Protein AF-A0A7X6V8N0-F1 (afdb_monomer_lite)

Sequence (260 aa):
MSTHDKQLPESENRDTSINKGNKRQNKFFPVRPGVEVRCPYCKETFIWPPNKLRCPQCDKTVRPPYGYSTSDRASSVRKKEKILKEGEKIKRQLGLRYKSKPKMNPALIVLALLVMIILGIALSLSSSDSGERKVVADKRDPYEITTNRMAVYAMALRHFKEDTGRYPEYYGDGGLQALIVNPGIFHWYGPYVSTIKSRDGWKRPFFYETTNGVPRLISAGPDRNFNTEDDIIAPESAYTIDPDFIKRNKARRPTSGQGR

Secondary structure (DSSP, 8-state):
----------------------------B---TTEEEE-TTT--EEEESPGGGB-TTT-PBPPPPTTBPPHHHHHHHHHHHHHHHHHHHHHHHTT----------HHHHHHHHHHHHHHHHHHHHTT-S----------S-HHHHHHHHHHHHHHHHHHHHHHHSS-----THHHHHTTTS--S-TT--S-SSS----B-TTSPBPEEEEETTEEEEEE-TTTT-SSSTT-EE--GGGGSPPTTS----GGG--------

Structure (mmCIF, N/CA/C/O backbone):
data_AF-A0A7X6V8N0-F1
#
_entry.id   AF-A0A7X6V8N0-F1
#
loop_
_atom_site.group_PDB
_atom_site.id
_atom_site.type_symbol
_atom_site.label_atom_id
_atom_site.label_alt_id
_atom_site.label_comp_id
_atom_site.label_asym_id
_atom_site.label_entity_id
_atom_site.label_seq_id
_atom_site.pdbx_PDB_ins_code
_atom_site.Cartn_x
_atom_site.Cartn_y
_atom_site.Cartn_z
_atom_site.occupancy
_atom_site.B_iso_or_equiv
_atom_site.auth_seq_id
_atom_site.auth_comp_id
_atom_site.auth_asym_id
_atom_site.auth_atom_id
_atom_site.pdbx_PDB_model_num
ATOM 1 N N . MET A 1 1 ? -3.074 29.277 99.391 1.00 39.00 1 MET A N 1
ATOM 2 C CA . MET A 1 1 ? -4.380 29.533 100.032 1.00 39.00 1 MET A CA 1
ATOM 3 C C . MET A 1 1 ? -5.143 30.503 99.148 1.00 39.00 1 MET A C 1
ATOM 5 O O . MET A 1 1 ? -4.539 31.483 98.746 1.00 39.00 1 MET A O 1
ATOM 9 N N . SER A 1 2 ? -6.415 30.207 98.868 1.00 40.75 2 SER A N 1
ATOM 10 C CA . SER A 1 2 ? -7.407 31.070 98.201 1.00 40.75 2 SER A CA 1
ATOM 11 C C . SER A 1 2 ? -7.180 31.428 96.726 1.00 40.75 2 SER A C 1
ATOM 13 O O . SER A 1 2 ? -6.251 32.140 96.379 1.00 40.75 2 SER A O 1
ATOM 15 N N . THR A 1 3 ? -7.907 30.790 95.802 1.00 43.28 3 THR A N 1
ATOM 16 C CA . THR A 1 3 ? -9.275 31.126 95.329 1.00 43.28 3 THR A CA 1
ATOM 17 C C . THR A 1 3 ? -9.339 32.432 94.542 1.00 43.28 3 THR A C 1
ATOM 19 O O . THR A 1 3 ? -9.264 33.501 95.136 1.00 43.28 3 THR A O 1
ATOM 22 N N . HIS A 1 4 ? -9.617 32.340 93.239 1.00 42.38 4 HIS A N 1
ATOM 23 C CA . HIS A 1 4 ? -10.821 32.974 92.702 1.00 42.38 4 HIS A CA 1
ATOM 24 C C . HIS A 1 4 ? -11.232 32.370 91.354 1.00 42.38 4 HIS A C 1
ATOM 26 O O . HIS A 1 4 ? -10.581 32.569 90.331 1.00 42.38 4 HIS A O 1
ATOM 32 N N . ASP A 1 5 ? -12.349 31.644 91.408 1.00 46.72 5 ASP A N 1
ATOM 33 C CA . ASP A 1 5 ? -13.280 31.397 90.312 1.00 46.72 5 ASP A CA 1
ATOM 34 C C . ASP A 1 5 ? -13.680 32.690 89.593 1.00 46.72 5 ASP A C 1
ATOM 36 O O . ASP A 1 5 ? -13.938 33.712 90.241 1.00 46.72 5 ASP A O 1
ATOM 40 N N . LYS A 1 6 ? -13.876 32.583 88.272 1.00 48.50 6 LYS A N 1
ATOM 41 C CA . LYS A 1 6 ? -15.007 33.213 87.576 1.00 48.50 6 LYS A CA 1
ATOM 42 C C . LYS A 1 6 ? -15.383 32.448 86.299 1.00 48.50 6 LYS A C 1
ATOM 44 O O . LYS A 1 6 ? -14.557 32.198 85.427 1.00 48.50 6 LYS A O 1
ATOM 49 N N . GLN A 1 7 ? -16.665 32.094 86.264 1.00 41.50 7 GLN A N 1
ATOM 50 C CA . GLN A 1 7 ? -17.452 31.377 85.259 1.00 41.50 7 GLN A CA 1
ATOM 51 C C . GLN A 1 7 ? -17.497 31.992 83.839 1.00 41.50 7 GLN A C 1
ATOM 53 O O . GLN A 1 7 ? -17.599 33.209 83.719 1.00 41.50 7 GLN A O 1
ATOM 58 N N . LEU A 1 8 ? -17.506 31.086 82.832 1.00 42.94 8 LEU A N 1
ATOM 59 C CA . LEU A 1 8 ? -18.446 30.863 81.686 1.00 42.94 8 LEU A CA 1
ATOM 60 C C . LEU A 1 8 ? -18.987 32.077 80.875 1.00 42.94 8 LEU A C 1
ATOM 62 O O . LEU A 1 8 ? -19.282 33.105 81.474 1.00 42.94 8 LEU A O 1
ATOM 66 N N . PRO A 1 9 ? -19.223 31.966 79.536 1.00 45.97 9 PRO A N 1
ATOM 67 C CA . PRO A 1 9 ? -20.079 30.911 78.963 1.00 45.97 9 PRO A CA 1
ATOM 68 C C . PRO A 1 9 ? -19.707 30.322 77.579 1.00 45.97 9 PRO A C 1
ATOM 70 O O . PRO A 1 9 ? -18.999 30.910 76.766 1.00 45.97 9 PRO A O 1
ATOM 73 N N . GLU A 1 10 ? -20.235 29.111 77.362 1.00 48.75 10 GLU A N 1
ATOM 74 C CA . GLU A 1 10 ? -20.807 28.556 76.121 1.00 48.75 10 GLU A CA 1
ATOM 75 C C . GLU A 1 10 ? -20.479 29.265 74.794 1.00 48.75 10 GLU A C 1
ATOM 77 O O . GLU A 1 10 ? -21.046 30.302 74.462 1.00 48.75 10 GLU A O 1
ATOM 82 N N . SER A 1 11 ? -19.663 28.614 73.956 1.00 48.00 11 SER A N 1
ATOM 83 C CA . SER A 1 11 ? -19.646 28.868 72.509 1.00 48.00 11 SER A CA 1
ATOM 84 C C . SER A 1 11 ? -20.163 27.641 71.758 1.00 48.00 11 SER A C 1
ATOM 86 O O . SER A 1 11 ? -19.429 26.767 71.313 1.00 48.00 11 SER A O 1
ATOM 88 N N . GLU A 1 12 ? -21.490 27.571 71.728 1.00 45.81 12 GLU A N 1
ATOM 89 C CA . GLU A 1 12 ? -22.320 27.327 70.548 1.00 45.81 12 GLU A CA 1
ATOM 90 C C . GLU A 1 12 ? -21.706 26.510 69.390 1.00 45.81 12 GLU A C 1
ATOM 92 O O . GLU A 1 12 ? -20.889 26.982 68.590 1.00 45.81 12 GLU A O 1
ATOM 97 N N . ASN A 1 13 ? -22.226 25.285 69.269 1.00 45.09 13 ASN A N 1
ATOM 98 C CA . ASN A 1 13 ? -22.217 24.433 68.084 1.00 45.09 13 ASN A CA 1
ATOM 99 C C . ASN A 1 13 ? -22.414 25.240 66.792 1.00 45.09 13 ASN A C 1
ATOM 101 O O . ASN A 1 13 ? -23.525 25.648 66.456 1.00 45.09 13 ASN A O 1
ATOM 105 N N . ARG A 1 14 ? -21.349 25.382 66.001 1.00 40.81 14 ARG A N 1
ATOM 106 C CA . ARG A 1 14 ? -21.450 25.762 64.588 1.00 40.81 14 ARG A CA 1
ATOM 107 C C . ARG A 1 14 ? -21.433 24.512 63.718 1.00 40.81 14 ARG A C 1
ATOM 109 O O . ARG A 1 14 ? -20.466 24.216 63.017 1.00 40.81 14 ARG A O 1
ATOM 116 N N . ASP A 1 15 ? -22.566 23.815 63.744 1.00 41.16 15 ASP A N 1
ATOM 117 C CA . ASP A 1 15 ? -22.976 22.911 62.677 1.00 41.16 15 ASP A CA 1
ATOM 118 C C . ASP A 1 15 ? -23.117 23.722 61.386 1.00 41.16 15 ASP A C 1
ATOM 120 O O . ASP A 1 15 ? -24.141 24.340 61.087 1.00 41.16 15 ASP A O 1
ATOM 124 N N . THR A 1 16 ? -22.054 23.726 60.588 1.00 42.66 16 THR A N 1
ATOM 125 C CA . THR A 1 16 ? -22.073 24.220 59.212 1.00 42.66 16 THR A CA 1
ATOM 126 C C . THR A 1 16 ? -22.796 23.204 58.333 1.00 42.66 16 THR A C 1
ATOM 128 O O . THR A 1 16 ? -22.221 22.507 57.496 1.00 42.66 16 THR A O 1
ATOM 131 N N . SER A 1 17 ? -24.114 23.129 58.511 1.00 40.69 17 SER A N 1
ATOM 132 C CA . SER A 1 17 ? -25.010 22.533 57.530 1.00 40.69 17 SER A CA 1
ATOM 133 C C . SER A 1 17 ? -25.030 23.439 56.298 1.00 40.69 17 SER A C 1
ATOM 135 O O . SER A 1 17 ? -25.833 24.355 56.140 1.00 40.69 17 SER A O 1
ATOM 137 N N . ILE A 1 18 ? -24.065 23.198 55.408 1.00 42.16 18 ILE A N 1
ATOM 138 C CA . ILE A 1 18 ? -24.040 23.758 54.062 1.00 42.16 18 ILE A CA 1
ATOM 139 C C . ILE A 1 18 ? -25.381 23.420 53.412 1.00 42.16 18 ILE A C 1
ATOM 141 O O . ILE A 1 18 ? -25.684 22.266 53.092 1.00 42.16 18 ILE A O 1
ATOM 145 N N . ASN A 1 19 ? -26.171 24.479 53.275 1.00 39.16 19 ASN A N 1
ATOM 146 C CA . ASN A 1 19 ? -27.482 24.577 52.671 1.00 39.16 19 ASN A CA 1
ATOM 147 C C . ASN A 1 19 ? -27.444 23.920 51.280 1.00 39.16 19 ASN A C 1
ATOM 149 O O . ASN A 1 19 ? -27.052 24.528 50.280 1.00 39.16 19 ASN A O 1
ATOM 153 N N . LYS A 1 20 ? -27.769 22.621 51.225 1.00 37.91 20 LYS A N 1
ATOM 154 C CA . LYS A 1 20 ? -27.901 21.871 49.976 1.00 37.91 20 LYS A CA 1
ATOM 155 C C . LYS A 1 20 ? -29.006 22.543 49.184 1.00 37.91 20 LYS A C 1
ATOM 157 O O . LYS A 1 20 ? -30.165 22.506 49.581 1.00 37.91 20 LYS A O 1
ATOM 162 N N . GLY A 1 21 ? -28.589 23.158 48.080 1.00 33.44 21 GLY A N 1
ATOM 163 C CA . GLY A 1 21 ? -29.397 24.009 47.229 1.00 33.44 21 GLY A CA 1
ATOM 164 C C . GLY A 1 21 ? -30.841 23.546 47.111 1.00 33.44 21 GLY A C 1
ATOM 165 O O . GLY A 1 21 ? -31.117 22.400 46.746 1.00 33.44 21 GLY A O 1
ATOM 166 N N . ASN A 1 22 ? -31.733 24.496 47.382 1.00 39.59 22 ASN A N 1
ATOM 167 C CA . ASN A 1 22 ? -33.132 24.488 47.002 1.00 39.59 22 ASN A CA 1
ATOM 168 C C . ASN A 1 22 ? -33.220 24.177 45.499 1.00 39.59 22 ASN A C 1
ATOM 170 O O . ASN A 1 22 ? -33.242 25.066 44.644 1.00 39.59 22 ASN A O 1
ATOM 174 N N . LYS A 1 23 ? -33.225 22.885 45.154 1.00 44.78 23 LYS A N 1
ATOM 175 C CA . LYS A 1 23 ? -33.624 22.404 43.840 1.00 44.78 23 LYS A CA 1
ATOM 176 C C . LYS A 1 23 ? -35.076 22.812 43.721 1.00 44.78 23 LYS A C 1
ATOM 178 O O . LYS A 1 23 ? -35.949 22.101 44.213 1.00 44.78 23 LYS A O 1
ATOM 183 N N . ARG A 1 24 ? -35.307 23.975 43.103 1.00 42.00 24 ARG A N 1
ATOM 184 C CA . ARG A 1 24 ? -36.599 24.387 42.563 1.00 42.00 24 ARG A CA 1
ATOM 185 C C . ARG A 1 24 ? -37.177 23.150 41.899 1.00 42.00 24 ARG A C 1
ATOM 187 O O . ARG A 1 24 ? -36.693 22.708 40.856 1.00 42.00 24 ARG A O 1
ATOM 194 N N . GLN A 1 25 ? -38.130 22.522 42.575 1.00 48.03 25 GLN A N 1
ATOM 195 C CA . GLN A 1 25 ? -38.886 21.431 42.012 1.00 48.03 25 GLN A CA 1
ATOM 196 C C . GLN A 1 25 ? -39.677 22.087 40.888 1.00 48.03 25 GLN A C 1
ATOM 198 O O . GLN A 1 25 ? -40.742 22.648 41.127 1.00 48.03 25 GLN A O 1
ATOM 203 N N . ASN A 1 26 ? -39.127 22.079 39.671 1.00 45.56 26 ASN A N 1
ATOM 204 C CA . ASN A 1 26 ? -39.899 22.286 38.457 1.00 45.56 26 ASN A CA 1
ATOM 205 C C . ASN A 1 26 ? -40.883 21.117 38.404 1.00 45.56 26 ASN A C 1
ATOM 207 O O . ASN A 1 26 ? -40.624 20.101 37.756 1.00 45.56 26 ASN A O 1
ATOM 211 N N . LYS A 1 27 ? -41.967 21.225 39.180 1.00 53.47 27 LYS A N 1
ATOM 212 C CA . LYS A 1 27 ? -43.108 20.327 39.131 1.00 53.47 27 LYS A CA 1
ATOM 213 C C . LYS A 1 27 ? -43.676 20.514 37.735 1.00 53.47 27 LYS A C 1
ATOM 215 O O . LYS A 1 27 ? -44.359 21.488 37.451 1.00 53.47 27 LYS A O 1
ATOM 220 N N . PHE A 1 28 ? -43.278 19.627 36.834 1.00 53.38 28 PHE A N 1
ATOM 221 C CA . PHE A 1 28 ? -43.942 19.476 35.555 1.00 53.38 28 PHE A CA 1
ATOM 222 C C . PHE A 1 28 ? -45.374 19.062 35.869 1.00 53.38 28 PHE A C 1
ATOM 224 O O . PHE A 1 28 ? -45.600 17.999 36.450 1.00 53.38 28 PHE A O 1
ATOM 231 N N . PHE A 1 29 ? -46.325 19.926 35.541 1.00 54.75 29 PHE A N 1
ATOM 232 C CA . PHE A 1 29 ? -47.731 19.627 35.728 1.00 54.75 29 PHE A CA 1
ATOM 233 C C . PHE A 1 29 ? -48.192 18.726 34.571 1.00 54.75 29 PHE A C 1
ATOM 235 O O . PHE A 1 29 ? -47.760 18.920 33.425 1.00 54.75 29 PHE A O 1
ATOM 242 N N . PRO A 1 30 ? -49.021 17.701 34.845 1.00 59.56 30 PRO A N 1
ATOM 243 C CA . PRO A 1 30 ? -49.652 16.922 33.787 1.00 59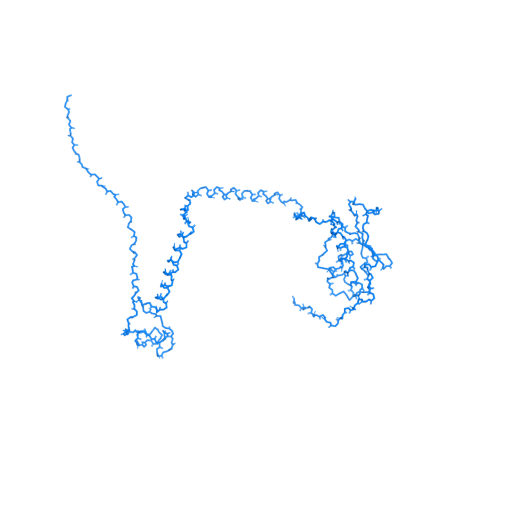.56 30 PRO A CA 1
ATOM 244 C C . PRO A 1 30 ? -50.488 17.844 32.893 1.00 59.56 30 PRO A C 1
ATOM 246 O O . PRO A 1 30 ? -50.921 18.914 33.323 1.00 59.56 30 PRO A O 1
ATOM 249 N N . VAL A 1 31 ? -50.701 17.431 31.642 1.00 59.31 31 VAL A N 1
ATOM 250 C CA . VAL A 1 31 ? -51.509 18.173 30.667 1.00 59.31 31 VAL A CA 1
ATOM 251 C C . VAL A 1 31 ? -52.901 18.409 31.259 1.00 59.31 31 VAL A C 1
ATOM 253 O O . VAL A 1 31 ? -53.689 17.474 31.360 1.00 59.31 31 VAL A O 1
ATOM 256 N N . ARG A 1 32 ? -53.200 19.644 31.676 1.00 59.00 32 ARG A N 1
ATOM 257 C CA . ARG A 1 32 ? -54.570 20.065 31.977 1.00 59.00 32 ARG A CA 1
ATOM 258 C C . ARG A 1 32 ? -55.222 20.461 30.649 1.00 59.00 32 ARG A C 1
ATOM 260 O O . ARG A 1 32 ? -54.736 21.415 30.040 1.00 59.00 32 ARG A O 1
ATOM 267 N N . PRO A 1 33 ? -56.230 19.725 30.154 1.00 66.38 33 PRO A N 1
ATOM 268 C CA . PRO A 1 33 ? -56.971 20.151 28.975 1.00 66.38 33 PRO A CA 1
ATOM 269 C C . PRO A 1 33 ? -57.768 21.418 29.311 1.00 66.38 33 PRO A C 1
ATOM 271 O O . PRO A 1 33 ? -58.280 21.537 30.423 1.00 66.38 33 PRO A O 1
ATOM 274 N N . GLY A 1 34 ? -57.869 22.357 28.368 1.00 72.50 34 GLY A N 1
ATOM 275 C CA . GLY A 1 34 ? -58.789 23.494 28.498 1.00 72.50 34 GLY A CA 1
ATOM 276 C C . GLY A 1 34 ? -58.165 24.834 28.896 1.00 72.50 34 GLY A C 1
ATOM 277 O O . GLY A 1 34 ? -58.898 25.738 29.271 1.00 72.50 34 GLY A O 1
ATOM 278 N N . VAL A 1 35 ? -56.838 24.992 28.842 1.00 81.12 35 VAL A N 1
ATOM 279 C CA . VAL A 1 35 ? -56.196 26.285 29.149 1.00 81.12 35 VAL A CA 1
ATOM 280 C C . VAL A 1 35 ? -56.074 27.123 27.884 1.00 81.12 35 VAL A C 1
ATOM 282 O O . VAL A 1 35 ? -55.479 26.671 26.906 1.00 81.12 35 VAL A O 1
ATOM 285 N N . GLU A 1 36 ? -56.597 28.344 27.911 1.00 86.56 36 GLU A N 1
ATOM 286 C CA . GLU A 1 36 ? -56.442 29.298 26.814 1.00 86.56 36 GLU A CA 1
ATOM 287 C C . GLU A 1 36 ? -55.025 29.870 26.786 1.00 86.56 36 GLU A C 1
ATOM 289 O O . GLU A 1 36 ? -54.495 30.365 27.784 1.00 86.56 36 GLU A O 1
ATOM 294 N N . VAL A 1 37 ? -54.391 29.791 25.620 1.00 86.12 37 VAL A N 1
ATOM 295 C CA . VAL A 1 37 ? -53.047 30.313 25.387 1.00 86.12 37 VAL A CA 1
ATOM 296 C C . VAL A 1 37 ? -53.013 31.150 24.118 1.00 86.12 37 VAL A C 1
ATOM 298 O O . VAL A 1 37 ? -53.676 30.848 23.128 1.00 86.12 37 VAL A O 1
ATOM 301 N N . ARG A 1 38 ? -52.198 32.207 24.131 1.00 90.31 38 ARG A N 1
ATOM 302 C CA . ARG A 1 38 ? -51.978 33.069 22.967 1.00 90.31 38 ARG A CA 1
ATOM 303 C C . ARG A 1 38 ? -50.831 32.533 22.110 1.00 90.31 38 ARG A C 1
ATOM 305 O O . ARG A 1 38 ? -49.729 32.306 22.608 1.00 90.31 38 ARG A O 1
ATOM 312 N N . CYS A 1 39 ? -51.065 32.371 20.810 1.00 90.19 39 CYS A N 1
ATOM 313 C CA . CYS A 1 39 ? -50.036 31.961 19.859 1.00 90.19 39 CYS A CA 1
ATOM 314 C C . CYS A 1 39 ? -48.948 33.046 19.722 1.00 90.19 39 CYS A C 1
ATOM 316 O O . CYS A 1 39 ? -49.278 34.194 19.427 1.00 90.19 39 CYS A O 1
ATOM 318 N N . PRO A 1 40 ? -47.646 32.719 19.840 1.00 88.19 40 PRO A N 1
ATOM 319 C CA . PRO A 1 40 ? -46.572 33.704 19.686 1.00 88.19 40 PRO A CA 1
ATOM 320 C C . PRO A 1 40 ? -46.411 34.216 18.246 1.00 88.19 40 PRO A C 1
ATOM 322 O O . PRO A 1 40 ? -45.789 35.253 18.039 1.00 88.19 40 PRO A O 1
ATOM 325 N N . TYR A 1 41 ? -46.955 33.503 17.253 1.00 90.88 41 TYR A N 1
ATOM 326 C CA . TYR A 1 41 ? -46.812 33.857 15.841 1.00 90.88 41 TYR A CA 1
ATOM 327 C C . TYR A 1 41 ? -47.978 34.698 15.318 1.00 90.88 41 TYR A C 1
ATOM 329 O O . TYR A 1 41 ? -47.753 35.789 14.807 1.00 90.88 41 TYR A O 1
ATOM 337 N N . CYS A 1 42 ? -49.215 34.201 15.431 1.00 91.88 42 CYS A N 1
ATOM 338 C CA . CYS A 1 42 ? -50.405 34.895 14.921 1.00 91.88 42 CYS A CA 1
ATOM 339 C C . CYS A 1 42 ? -51.150 35.713 15.982 1.00 91.88 42 CYS A C 1
ATOM 341 O O . CYS A 1 42 ? -52.094 36.407 15.636 1.00 91.88 42 CYS A O 1
ATOM 343 N N . LYS A 1 43 ? -50.745 35.644 17.260 1.00 91.25 43 LYS A N 1
ATOM 344 C CA . LYS A 1 43 ? -51.387 36.325 18.404 1.00 91.25 43 LYS A CA 1
ATOM 345 C C . LYS A 1 43 ? -52.834 35.903 18.703 1.00 91.25 43 LYS A C 1
ATOM 347 O O . LYS A 1 43 ? -53.411 36.422 19.658 1.00 91.25 43 LYS A O 1
ATOM 352 N N . GLU A 1 44 ? -53.362 34.926 17.970 1.00 91.69 44 GLU A N 1
ATOM 353 C CA . GLU A 1 44 ? -54.676 34.329 18.207 1.00 91.69 44 GLU A CA 1
ATOM 354 C C . GLU A 1 44 ? -54.669 33.441 19.457 1.00 91.69 44 GLU A C 1
ATOM 356 O O . GLU A 1 44 ? -53.661 32.787 19.761 1.00 91.69 44 GLU A O 1
ATOM 361 N N . THR A 1 45 ? -55.783 33.416 20.183 1.00 91.00 45 THR A N 1
ATOM 362 C CA . THR A 1 45 ? -55.967 32.577 21.375 1.00 91.00 45 THR A CA 1
ATOM 363 C C . THR A 1 45 ? -56.567 31.223 21.011 1.00 91.00 45 THR A C 1
ATOM 365 O O . THR A 1 45 ? -57.476 31.139 20.194 1.00 91.00 45 THR A O 1
ATOM 368 N N . PHE A 1 46 ? -56.054 30.143 21.599 1.00 90.56 46 PHE A N 1
ATOM 369 C CA . PHE A 1 46 ? -56.556 28.785 21.374 1.00 90.56 46 PHE A CA 1
ATOM 370 C C . PHE A 1 46 ? -56.416 27.919 22.631 1.00 90.56 46 PHE A C 1
ATOM 372 O O . PHE A 1 46 ? -55.667 28.245 23.553 1.00 90.56 46 PHE A O 1
ATOM 379 N N . ILE A 1 47 ? -57.121 26.788 22.655 1.00 88.25 47 ILE A N 1
ATOM 380 C CA . ILE A 1 47 ? -57.143 25.864 23.793 1.00 88.25 47 ILE A CA 1
ATOM 381 C C . ILE A 1 47 ? -55.952 24.896 23.737 1.00 88.25 47 ILE A C 1
ATOM 383 O O . ILE A 1 47 ? -55.698 24.239 22.725 1.00 88.25 47 ILE A O 1
ATOM 387 N N . TRP A 1 48 ? -55.231 24.773 24.850 1.00 85.00 48 TRP A N 1
ATOM 388 C CA . TRP A 1 48 ? -54.149 23.811 25.039 1.00 85.00 48 TRP A CA 1
ATOM 389 C C . TRP A 1 48 ? -54.665 22.449 25.555 1.00 85.00 48 TRP A C 1
ATOM 391 O O . TRP A 1 48 ? -55.537 22.425 26.430 1.00 85.00 48 TRP A O 1
ATOM 401 N N . PRO A 1 49 ? -54.091 21.305 25.126 1.00 84.81 49 PRO A N 1
ATOM 402 C CA . PRO A 1 49 ? -53.101 21.139 24.060 1.00 84.81 49 PRO A CA 1
ATOM 403 C C . PRO A 1 49 ? -53.764 21.121 22.672 1.00 84.81 49 PRO A C 1
ATOM 405 O O . PRO A 1 49 ? -54.771 20.440 22.485 1.00 84.81 49 PRO A O 1
ATOM 408 N N . PRO A 1 50 ? -53.187 21.788 21.663 1.00 84.31 50 PRO A N 1
ATOM 409 C CA . PRO A 1 50 ? -53.697 21.679 20.309 1.00 84.31 50 PRO A CA 1
ATOM 410 C C . PRO A 1 50 ? -53.212 20.376 19.657 1.00 84.31 50 PRO A C 1
ATOM 412 O O . PRO A 1 50 ? -52.226 19.761 20.088 1.00 84.31 50 PRO A O 1
ATOM 415 N N . ASN A 1 51 ? -53.872 19.965 18.574 1.00 83.50 51 ASN A N 1
ATOM 416 C CA . ASN A 1 51 ? -53.480 18.765 17.842 1.00 83.50 51 ASN A CA 1
ATOM 417 C C . ASN A 1 51 ? -52.038 18.897 17.313 1.00 83.50 51 ASN A C 1
ATOM 419 O O . ASN A 1 51 ? -51.659 19.926 16.753 1.00 83.50 51 ASN A O 1
ATOM 423 N N . LYS A 1 52 ? -51.212 17.865 17.529 1.00 84.06 52 LYS A N 1
ATOM 424 C CA . LYS A 1 52 ? -49.78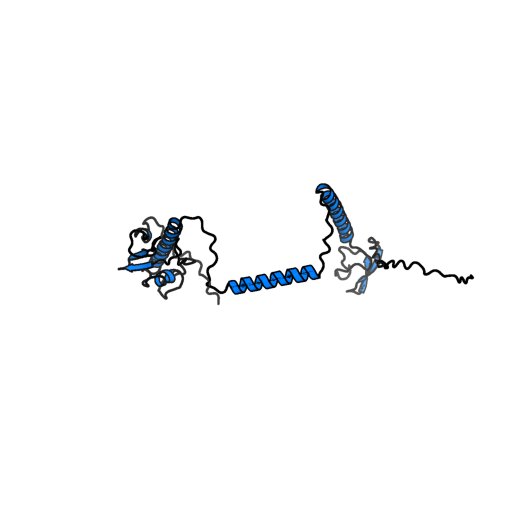8 17.818 17.135 1.00 84.06 52 LYS A CA 1
ATOM 425 C C . LYS A 1 52 ? -48.953 19.047 17.554 1.00 84.06 52 LYS A C 1
ATOM 427 O O . LYS A 1 52 ? -47.942 19.327 16.916 1.00 84.06 52 LYS A O 1
ATOM 432 N N . LEU A 1 53 ? -49.339 19.768 18.616 1.00 86.44 53 LEU A N 1
ATOM 433 C CA . LEU A 1 53 ? -48.668 21.001 19.064 1.00 86.44 53 LEU A CA 1
ATOM 434 C C . LEU A 1 53 ? -48.613 22.099 17.978 1.00 86.44 53 LEU A C 1
ATOM 436 O O . LEU A 1 53 ? -47.653 22.868 17.929 1.00 86.44 53 LEU A O 1
ATOM 440 N N . ARG A 1 54 ? -49.622 22.184 17.101 1.00 89.50 54 ARG A N 1
ATOM 441 C CA . ARG A 1 54 ? -49.724 23.215 16.053 1.00 89.50 54 ARG A CA 1
ATOM 442 C C . ARG A 1 54 ? -50.857 24.188 16.336 1.00 89.50 54 ARG A C 1
ATOM 444 O O . ARG A 1 54 ? -51.917 23.789 16.799 1.00 89.50 54 ARG A O 1
ATOM 451 N N . CYS A 1 55 ? -50.636 25.472 16.074 1.00 90.19 55 CYS A N 1
ATOM 452 C CA . CYS A 1 55 ? -51.686 26.476 16.213 1.00 90.19 55 CYS A CA 1
ATOM 453 C C . CYS A 1 55 ? -52.788 26.242 15.159 1.00 90.19 55 CYS A C 1
ATOM 455 O O . CYS A 1 55 ? -52.450 26.163 13.981 1.00 90.19 55 CYS A O 1
ATOM 457 N N . PRO A 1 56 ? -54.083 26.206 15.527 1.00 89.81 56 PRO A N 1
ATOM 458 C CA . PRO A 1 56 ? -55.164 25.962 14.567 1.00 89.81 56 PRO A CA 1
ATOM 459 C C . PRO A 1 56 ? -55.311 27.071 13.512 1.00 89.81 56 PRO A C 1
ATOM 461 O O . PRO A 1 56 ? -55.788 26.800 12.420 1.00 89.81 56 PRO A O 1
ATOM 464 N N . GLN A 1 57 ? -54.873 28.298 13.817 1.00 91.56 57 GLN A N 1
ATOM 465 C CA . GLN A 1 57 ? -55.055 29.452 12.931 1.00 91.56 57 GLN A CA 1
ATOM 466 C C . GLN A 1 57 ? -53.915 29.648 11.926 1.00 91.56 57 GLN A C 1
ATOM 468 O O . GLN A 1 57 ? -54.133 30.131 10.822 1.00 91.56 57 GLN A O 1
ATOM 473 N N . CYS A 1 58 ? -52.677 29.325 12.308 1.00 92.06 58 CYS A N 1
ATOM 474 C CA . CYS A 1 58 ? -51.501 29.584 11.466 1.00 92.06 58 CYS A CA 1
ATOM 475 C C . CYS A 1 58 ? -50.656 28.343 11.160 1.00 92.06 58 CYS A C 1
ATOM 477 O O . CYS A 1 58 ? -49.596 28.480 10.557 1.00 92.06 58 CYS A O 1
ATOM 479 N N . ASP A 1 59 ? -51.071 27.166 11.638 1.00 90.19 59 ASP A N 1
ATOM 480 C CA . ASP A 1 59 ? -50.405 25.857 11.521 1.00 90.19 59 ASP A CA 1
ATOM 481 C C . ASP A 1 59 ? -48.932 25.795 11.990 1.00 90.19 59 ASP A C 1
ATOM 483 O O . ASP A 1 59 ? -48.243 24.780 11.861 1.00 90.19 59 ASP A O 1
ATOM 487 N N . LYS A 1 60 ? -48.418 26.863 12.609 1.00 89.00 60 LYS A N 1
ATOM 488 C CA . LYS A 1 60 ? -47.058 26.889 13.158 1.00 89.00 60 LYS A CA 1
ATOM 489 C C . LYS A 1 60 ? -46.980 26.065 14.441 1.00 89.00 60 LYS A C 1
ATOM 491 O O . LYS A 1 60 ? -47.860 26.137 15.303 1.00 89.00 60 LYS A O 1
ATOM 496 N N . THR A 1 61 ? -45.888 25.316 14.587 1.00 89.12 61 THR A N 1
ATOM 497 C CA . THR A 1 61 ? -45.583 24.540 15.794 1.00 89.12 61 THR A CA 1
ATOM 498 C C . THR A 1 61 ? -45.386 25.471 16.989 1.00 89.12 61 THR A C 1
ATOM 500 O O . THR A 1 61 ? -44.500 26.325 16.983 1.00 89.12 61 THR A O 1
ATOM 503 N N . VAL A 1 62 ? -46.189 25.296 18.034 1.00 87.12 62 VAL A N 1
ATOM 504 C CA . VAL A 1 62 ? -46.161 26.102 19.259 1.00 87.12 62 VAL A CA 1
ATOM 505 C C . VAL A 1 62 ? -45.463 25.347 20.387 1.00 87.12 62 VAL A C 1
ATOM 507 O O . VAL A 1 62 ? -45.627 24.139 20.560 1.00 87.12 62 VAL A O 1
ATOM 510 N N . ARG A 1 63 ? -44.655 26.061 21.178 1.00 82.00 63 ARG A N 1
ATOM 511 C CA . ARG A 1 63 ? -44.020 25.480 22.368 1.00 82.00 63 ARG A CA 1
ATOM 512 C C . ARG A 1 63 ? -45.025 25.402 23.525 1.00 82.00 63 ARG A C 1
ATOM 514 O O . ARG A 1 63 ? -45.833 26.318 23.664 1.00 82.00 63 ARG A O 1
ATOM 521 N N . PRO A 1 64 ? -44.948 24.363 24.379 1.00 77.19 64 PRO A N 1
ATOM 522 C CA . PRO A 1 64 ? -45.747 24.300 25.593 1.00 77.19 64 PRO A CA 1
ATOM 523 C C . PRO A 1 64 ? -45.529 25.516 26.493 1.00 77.19 64 PRO A C 1
ATOM 525 O O . PRO A 1 64 ? -44.375 25.928 26.664 1.00 77.19 64 PRO A O 1
ATOM 528 N N . PRO A 1 65 ? -46.598 26.074 27.086 1.00 74.56 65 PRO A N 1
ATOM 529 C CA . PRO A 1 65 ? -46.459 27.082 28.127 1.00 74.56 65 PRO A CA 1
ATOM 530 C C . PRO A 1 65 ? -45.621 26.543 29.296 1.00 74.56 65 PRO A C 1
ATOM 532 O O . PRO A 1 65 ? -45.501 25.331 29.512 1.00 74.56 65 PRO A O 1
ATOM 535 N N . TYR A 1 66 ? -44.999 27.455 30.043 1.00 68.75 66 TYR A N 1
ATOM 536 C CA . TYR A 1 66 ? -44.094 27.100 31.135 1.00 68.75 66 TYR A CA 1
ATOM 537 C C . TYR A 1 66 ? -44.791 26.188 32.160 1.00 68.75 66 TYR A C 1
ATOM 539 O O . TYR A 1 66 ? -45.909 26.463 32.586 1.00 68.75 66 TYR A O 1
ATOM 547 N N . GLY A 1 67 ? -44.137 25.085 32.538 1.00 66.62 67 GLY A N 1
ATOM 548 C CA . GLY A 1 67 ? -44.683 24.087 33.470 1.00 66.62 67 GLY A CA 1
ATOM 549 C C . GLY A 1 67 ? -45.422 22.904 32.828 1.00 66.6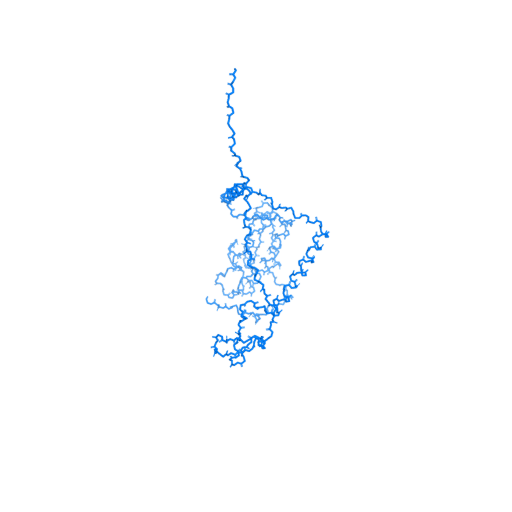2 67 GLY A C 1
ATOM 550 O O . GLY A 1 67 ? -45.682 21.929 33.533 1.00 66.62 67 GLY A O 1
ATOM 551 N N . TYR A 1 68 ? -45.695 22.923 31.517 1.00 65.44 68 TYR A N 1
ATOM 552 C CA . TYR A 1 68 ? -46.396 21.836 30.821 1.00 65.44 68 TYR A CA 1
ATOM 553 C C . TYR A 1 68 ? -45.420 20.850 30.163 1.00 65.44 68 TYR A C 1
ATOM 555 O O . TYR A 1 68 ? -44.516 21.226 29.415 1.00 65.44 68 TYR A O 1
ATOM 563 N N . SER A 1 69 ? -45.606 19.557 30.436 1.00 61.53 69 SER A N 1
ATOM 564 C CA . SER A 1 69 ? -44.874 18.471 29.771 1.00 61.53 69 SER A CA 1
ATOM 565 C C . SER A 1 69 ? -45.604 18.062 28.495 1.00 61.53 69 SER A C 1
ATOM 567 O O . SER A 1 69 ? -46.815 17.866 28.526 1.00 61.53 69 SER A O 1
ATOM 569 N N . THR A 1 70 ? -44.886 17.821 27.395 1.00 64.88 70 THR A N 1
ATOM 570 C CA . THR A 1 70 ? -45.453 17.023 26.296 1.00 64.88 70 THR A CA 1
ATOM 571 C C . THR A 1 70 ? -45.720 15.594 26.796 1.00 64.88 70 THR A C 1
ATOM 573 O O . THR A 1 70 ? -45.013 15.110 27.694 1.00 64.88 70 THR A O 1
ATOM 576 N N . SER A 1 71 ? -46.728 14.908 26.246 1.00 64.50 71 SER A N 1
ATOM 577 C CA . SER A 1 71 ? -47.003 13.483 26.527 1.00 64.50 71 SER A CA 1
ATOM 578 C C . SER A 1 71 ? -45.747 12.616 26.337 1.00 64.50 71 SER A C 1
ATOM 580 O O . SER A 1 71 ? -45.463 11.719 27.138 1.00 64.50 71 SER A O 1
ATOM 582 N N . ASP A 1 72 ? -44.918 12.966 25.353 1.00 64.50 72 ASP A N 1
ATOM 583 C CA . ASP A 1 72 ? -43.656 12.291 25.039 1.00 64.50 72 ASP A CA 1
ATOM 584 C C . ASP A 1 72 ? -42.629 12.367 26.169 1.00 64.50 72 ASP A C 1
ATOM 586 O O . ASP A 1 72 ? -41.901 11.405 26.436 1.00 64.50 72 ASP A O 1
ATOM 590 N N . ARG A 1 73 ? -42.576 13.487 26.894 1.00 62.66 73 ARG A N 1
ATOM 591 C CA . ARG A 1 73 ? -41.610 13.675 27.979 1.00 62.66 73 ARG A CA 1
ATOM 592 C C . ARG A 1 73 ? -42.007 12.879 29.225 1.00 62.66 73 ARG A C 1
ATOM 594 O O . ARG A 1 73 ? -41.125 12.307 29.863 1.00 62.66 73 ARG A O 1
ATOM 601 N N . ALA A 1 74 ? -43.305 12.720 29.500 1.00 66.88 74 ALA A N 1
ATOM 602 C CA . ALA A 1 74 ? -43.789 11.818 30.550 1.00 66.88 74 ALA A CA 1
ATOM 603 C C . ALA A 1 74 ? -43.454 10.344 30.235 1.00 66.88 74 ALA A C 1
ATOM 605 O O . ALA A 1 74 ? -42.977 9.614 31.107 1.00 66.88 74 ALA A O 1
ATOM 606 N N . SER A 1 75 ? -43.614 9.914 28.977 1.00 73.56 75 SER A N 1
ATOM 607 C CA . SER A 1 75 ? -43.225 8.559 28.550 1.00 73.56 75 SER A CA 1
ATOM 608 C C . SER A 1 75 ? -41.705 8.329 28.624 1.00 73.56 75 SER A C 1
ATOM 610 O O . SER A 1 75 ? -41.249 7.262 29.041 1.00 73.56 75 SER A O 1
ATOM 612 N N . SER A 1 76 ? -40.907 9.354 28.313 1.00 73.56 76 SER A N 1
ATOM 613 C CA . SER A 1 76 ? -39.442 9.312 28.384 1.00 73.56 76 SER A CA 1
ATOM 614 C C . SER A 1 76 ? -38.924 9.194 29.818 1.00 73.56 76 SER A C 1
ATOM 616 O O . SER A 1 76 ? -37.946 8.487 30.059 1.00 73.56 76 SER A O 1
ATOM 618 N N . VAL A 1 77 ? -39.586 9.840 30.785 1.00 75.94 77 VAL A N 1
ATOM 619 C CA . VAL A 1 77 ? -39.267 9.680 32.214 1.00 75.94 77 VAL A CA 1
ATOM 620 C C . VAL A 1 77 ? -39.501 8.232 32.650 1.00 75.94 77 VAL A C 1
ATOM 622 O O . VAL A 1 77 ? -38.604 7.631 33.237 1.00 75.94 77 VAL A O 1
ATOM 625 N N . ARG A 1 78 ? -40.636 7.629 32.266 1.00 81.94 78 ARG A N 1
ATOM 626 C CA . ARG A 1 78 ? -40.935 6.215 32.564 1.00 81.94 78 ARG A CA 1
ATOM 627 C C . ARG A 1 78 ? -39.911 5.258 31.941 1.00 81.94 78 ARG A C 1
ATOM 629 O O . ARG A 1 78 ? -39.493 4.306 32.593 1.00 81.94 78 ARG A O 1
ATOM 636 N N . LYS A 1 79 ? -39.475 5.511 30.698 1.00 81.75 79 LYS A N 1
ATOM 637 C CA . LYS A 1 79 ? -38.414 4.723 30.037 1.00 81.75 79 LYS A CA 1
ATOM 638 C C . LYS A 1 79 ? -37.081 4.824 30.783 1.00 81.75 79 LYS A C 1
ATOM 640 O O . LYS A 1 79 ? -36.460 3.800 31.045 1.00 81.75 79 LYS A O 1
ATOM 645 N N . LYS A 1 80 ? -36.664 6.034 31.174 1.00 79.19 80 LYS A N 1
ATOM 646 C CA . LYS A 1 80 ? -35.442 6.239 31.973 1.00 79.19 80 LYS A CA 1
ATOM 647 C C . LYS A 1 80 ? -35.505 5.507 33.310 1.00 79.19 80 LYS A C 1
ATOM 649 O O . LYS A 1 80 ? -34.519 4.902 33.710 1.00 79.19 80 LYS A O 1
ATOM 654 N N . GLU A 1 81 ? -36.657 5.532 33.974 1.00 87.44 81 GLU A N 1
ATOM 655 C CA . GLU A 1 81 ? -36.845 4.841 35.248 1.00 87.44 81 GLU A CA 1
ATOM 656 C C . GLU A 1 81 ? -36.761 3.314 35.095 1.00 87.44 81 GLU A C 1
ATOM 658 O O . GLU A 1 81 ? -36.141 2.651 35.924 1.00 87.44 81 GLU A O 1
ATOM 663 N N . LYS A 1 82 ? -37.308 2.754 34.004 1.00 89.44 82 LYS A N 1
ATOM 664 C CA . LYS A 1 82 ? -37.150 1.327 33.676 1.00 89.44 82 LYS A CA 1
ATOM 665 C C . LYS A 1 82 ? -35.687 0.947 33.451 1.00 89.44 82 LYS A C 1
ATOM 667 O O . LYS A 1 82 ? -35.218 0.014 34.091 1.00 89.44 82 LYS A O 1
ATOM 672 N N . ILE A 1 83 ? -34.960 1.710 32.630 1.00 85.06 83 ILE A N 1
ATOM 673 C CA . ILE A 1 83 ? -33.528 1.479 32.367 1.00 85.06 83 ILE A CA 1
ATOM 674 C C . ILE A 1 83 ? -32.721 1.543 33.667 1.00 85.06 83 ILE A C 1
ATOM 676 O O . ILE A 1 83 ? -31.822 0.736 33.884 1.00 85.06 83 ILE A O 1
ATOM 680 N N . LEU A 1 84 ? -33.044 2.486 34.555 1.00 85.88 84 LEU A N 1
ATOM 681 C CA . LEU A 1 84 ? -32.348 2.628 35.830 1.00 85.88 84 LEU A CA 1
ATOM 682 C C . LEU A 1 84 ? -32.608 1.426 36.752 1.00 85.88 84 LEU A C 1
ATOM 684 O O . LEU A 1 84 ? -31.658 0.876 37.305 1.00 85.88 84 LEU A O 1
ATOM 688 N N . LYS A 1 85 ? -33.861 0.956 36.839 1.00 88.94 85 LYS A N 1
ATOM 689 C CA . LYS A 1 85 ? -34.228 -0.259 37.591 1.00 88.94 85 LYS A CA 1
ATOM 690 C C . LYS A 1 85 ? -33.580 -1.521 37.011 1.00 88.94 85 LYS A C 1
ATOM 692 O O . LYS A 1 85 ? -33.121 -2.372 37.768 1.00 88.94 85 LYS A O 1
ATOM 697 N N . GLU A 1 86 ? -33.520 -1.654 35.689 1.00 88.31 86 GLU A N 1
ATOM 698 C CA . GLU A 1 86 ? -32.834 -2.769 35.018 1.00 88.31 86 GLU A CA 1
ATOM 699 C C . GLU A 1 86 ? -31.321 -2.716 35.246 1.00 88.31 86 GLU A C 1
ATOM 701 O O . GLU A 1 86 ? -30.719 -3.722 35.619 1.00 88.31 86 GLU A O 1
ATOM 706 N N . GLY A 1 87 ? -30.715 -1.532 35.141 1.00 81.69 87 GLY A N 1
ATOM 707 C CA . GLY A 1 87 ? -29.305 -1.317 35.451 1.00 81.69 87 GLY A CA 1
ATOM 708 C C . GLY A 1 87 ? -28.961 -1.645 36.905 1.00 81.69 87 GLY A C 1
ATOM 709 O O . GLY A 1 87 ? -27.901 -2.206 37.171 1.00 81.69 87 GLY A O 1
ATOM 710 N N . GLU A 1 88 ? -29.850 -1.357 37.859 1.00 82.00 88 GLU A N 1
ATOM 711 C CA . GLU A 1 88 ? -29.683 -1.764 39.260 1.00 82.00 88 GLU A CA 1
ATOM 712 C C . GLU A 1 88 ? -29.769 -3.282 39.453 1.00 82.00 88 GLU A C 1
ATOM 714 O O . GLU A 1 88 ? -28.963 -3.840 40.200 1.00 82.00 88 GLU A O 1
ATOM 719 N N . LYS A 1 89 ? -30.690 -3.969 38.762 1.00 86.69 89 LYS A N 1
ATOM 720 C CA . LYS A 1 89 ? -30.773 -5.439 38.789 1.00 86.69 89 LYS A CA 1
ATOM 721 C C . LYS A 1 89 ? -29.505 -6.081 38.228 1.00 86.69 89 LYS A C 1
ATOM 723 O O . LYS A 1 89 ? -28.932 -6.952 38.878 1.00 86.69 89 LYS A O 1
ATOM 728 N N . ILE A 1 90 ? -29.030 -5.600 37.079 1.00 80.12 90 ILE A N 1
ATOM 729 C CA . ILE A 1 90 ? -27.795 -6.079 36.443 1.00 80.12 90 ILE A CA 1
ATOM 730 C C . ILE A 1 90 ? -26.588 -5.827 37.360 1.00 80.12 90 ILE A C 1
ATOM 732 O O . ILE A 1 90 ? -25.754 -6.708 37.542 1.00 80.12 90 ILE A O 1
ATOM 736 N N . LYS A 1 91 ? -26.509 -4.663 38.021 1.00 72.81 91 LYS A N 1
ATOM 737 C CA . LYS A 1 91 ? -25.445 -4.370 38.999 1.00 72.81 91 LYS A CA 1
ATOM 738 C C . LYS A 1 91 ? -25.434 -5.341 40.181 1.00 72.81 91 LYS A C 1
ATOM 740 O O . LYS A 1 91 ? -24.354 -5.724 40.621 1.00 72.81 91 LYS A O 1
ATOM 745 N N . ARG A 1 92 ? -26.609 -5.734 40.692 1.00 76.06 92 ARG A N 1
ATOM 746 C CA . ARG A 1 92 ? -26.718 -6.742 41.762 1.00 76.06 92 ARG A CA 1
ATOM 747 C C . ARG A 1 92 ? -26.250 -8.116 41.286 1.00 76.06 92 ARG A C 1
ATOM 749 O O . ARG A 1 92 ? -25.546 -8.783 42.031 1.00 76.06 92 ARG A O 1
ATOM 756 N N . GLN A 1 93 ? -26.590 -8.500 40.054 1.00 79.94 93 GLN A N 1
ATOM 757 C CA . GLN A 1 93 ? -26.158 -9.771 39.459 1.00 79.94 93 GLN A CA 1
ATOM 758 C C . GLN A 1 93 ? -24.647 -9.825 39.217 1.00 79.94 93 GLN A C 1
ATOM 760 O O . GLN A 1 93 ? -24.020 -10.841 39.485 1.00 79.94 93 GLN A O 1
ATOM 765 N N . LEU A 1 94 ? -24.047 -8.729 38.751 1.00 77.56 94 LEU A N 1
ATOM 766 C CA . LEU A 1 94 ? -22.623 -8.689 38.414 1.00 77.56 94 LEU A CA 1
ATOM 767 C C . LEU A 1 94 ? -21.699 -8.523 39.633 1.00 77.56 94 LEU A C 1
ATOM 769 O O . LEU A 1 94 ? -20.484 -8.508 39.465 1.00 77.56 94 LEU A O 1
ATOM 773 N N . GLY A 1 95 ? -22.231 -8.336 40.849 1.00 72.75 95 GLY A N 1
ATOM 774 C CA . GLY A 1 95 ? -21.414 -8.169 42.061 1.00 72.75 95 GLY A CA 1
ATOM 775 C C . GLY A 1 95 ? -20.456 -6.966 42.024 1.00 72.75 95 GLY A C 1
ATOM 776 O O . GLY A 1 95 ? -19.574 -6.838 42.874 1.00 72.75 95 GLY A O 1
ATOM 777 N N . LEU A 1 96 ? -20.614 -6.064 41.048 1.00 65.62 96 LEU A N 1
ATOM 778 C CA . LEU A 1 96 ? -19.724 -4.933 40.821 1.00 65.62 96 LEU A CA 1
ATOM 779 C C . LEU A 1 96 ? -19.995 -3.861 41.879 1.00 65.62 96 LEU A C 1
ATOM 781 O O . LEU A 1 96 ? -20.767 -2.920 41.674 1.00 65.62 96 LEU A O 1
ATOM 785 N N . ARG A 1 97 ? -19.331 -3.981 43.033 1.00 59.34 97 ARG A N 1
ATOM 786 C CA . ARG A 1 97 ? -19.144 -2.847 43.939 1.00 59.34 97 ARG A CA 1
ATOM 787 C C . ARG A 1 97 ? -18.357 -1.789 43.174 1.00 59.34 97 ARG A C 1
ATOM 789 O O . ARG A 1 97 ? -17.164 -1.950 42.933 1.00 59.34 97 ARG A O 1
ATOM 796 N N . TYR A 1 98 ? -19.033 -0.708 42.794 1.00 54.28 98 TYR A N 1
ATOM 797 C CA . TYR A 1 98 ? -18.390 0.495 42.281 1.00 54.28 98 TYR A CA 1
ATOM 798 C C . TYR A 1 98 ? -17.457 1.020 43.378 1.00 54.28 98 TYR A C 1
ATOM 800 O O . TYR A 1 98 ? -17.897 1.707 44.300 1.00 54.28 98 TYR A O 1
ATOM 808 N N . LYS A 1 99 ? -16.176 0.629 43.325 1.00 56.44 99 LYS A N 1
ATOM 809 C CA . LYS A 1 99 ? -15.137 1.238 44.152 1.00 56.44 99 LYS A CA 1
ATOM 810 C C . LYS A 1 99 ? -15.176 2.725 43.829 1.00 56.44 99 LYS A C 1
ATOM 812 O O . LYS A 1 99 ? -15.094 3.114 42.663 1.00 56.44 99 LYS A O 1
ATOM 817 N N . SER A 1 100 ? -15.400 3.537 44.860 1.00 58.22 100 SER A N 1
ATOM 818 C CA . SER A 1 100 ? -15.322 4.988 44.761 1.00 58.22 100 SER A CA 1
ATOM 819 C C . SER A 1 100 ? -14.055 5.351 43.994 1.00 58.22 100 SER A C 1
ATOM 821 O O . SER A 1 100 ? -13.005 4.739 44.205 1.00 58.22 100 SER A O 1
ATOM 823 N N . LYS A 1 101 ? -14.168 6.307 43.061 1.00 62.41 101 LYS A N 1
ATOM 824 C CA . LYS A 1 101 ? -13.003 6.806 42.328 1.00 62.41 101 LYS A CA 1
ATOM 825 C C . LYS A 1 101 ? -11.923 7.124 43.367 1.00 62.41 101 LYS A C 1
ATOM 827 O O . LYS A 1 101 ? -12.232 7.892 44.286 1.00 62.41 101 LYS A O 1
ATOM 832 N N . PRO A 1 102 ? -10.725 6.520 43.286 1.00 63.16 102 PRO A N 1
ATOM 833 C CA . PRO A 1 102 ? -9.673 6.838 44.233 1.00 63.16 102 PRO A CA 1
ATOM 834 C C . PRO A 1 102 ? -9.459 8.349 44.180 1.00 63.16 102 PRO A C 1
ATOM 836 O O . PRO A 1 102 ? -9.370 8.931 43.095 1.00 63.16 102 PRO A O 1
ATOM 839 N N . LYS A 1 103 ? -9.455 9.000 45.347 1.00 68.06 103 LYS A N 1
ATOM 840 C CA . LYS A 1 103 ? -9.079 10.409 45.453 1.00 68.06 103 LYS A CA 1
ATOM 841 C C . LYS A 1 103 ? -7.581 10.486 45.166 1.00 68.06 103 LYS A C 1
ATOM 843 O O . LYS A 1 103 ? -6.765 10.378 46.069 1.00 68.06 103 LYS A O 1
ATOM 848 N N . MET A 1 104 ? -7.229 10.573 43.889 1.00 68.44 104 MET A N 1
ATOM 849 C CA . MET A 1 104 ? -5.860 10.810 43.451 1.00 68.44 104 MET A CA 1
ATOM 850 C C . MET A 1 104 ? -5.541 12.275 43.747 1.00 68.44 104 MET A C 1
ATOM 852 O O . MET A 1 104 ? -6.281 13.165 43.323 1.00 68.44 104 MET A O 1
ATOM 856 N N . ASN A 1 105 ? -4.467 12.528 44.492 1.00 83.62 105 ASN A N 1
ATOM 857 C CA . ASN A 1 105 ? -4.012 13.890 44.753 1.00 83.62 105 ASN A CA 1
ATOM 858 C C . ASN A 1 105 ? -3.703 14.573 43.408 1.00 83.62 105 ASN A C 1
ATOM 860 O O . ASN A 1 105 ? -2.996 13.977 42.592 1.00 83.62 105 ASN A O 1
ATOM 864 N N . PRO A 1 106 ? -4.181 15.806 43.154 1.00 83.69 106 PRO A N 1
ATOM 865 C CA . PRO A 1 106 ? -3.967 16.475 41.868 1.00 83.69 106 PRO A CA 1
ATOM 866 C C . PRO A 1 106 ? -2.473 16.631 41.549 1.00 83.69 106 PRO A C 1
ATOM 868 O O . PRO A 1 106 ? -2.075 16.496 40.396 1.00 83.69 106 PRO A O 1
ATOM 871 N N . ALA A 1 107 ? -1.633 16.790 42.577 1.00 88.31 107 ALA A N 1
ATOM 872 C CA . ALA A 1 107 ? -0.178 16.820 42.449 1.00 88.31 107 ALA A CA 1
ATOM 873 C C . ALA A 1 107 ? 0.416 15.515 41.885 1.00 88.31 107 ALA A C 1
ATOM 875 O O . ALA A 1 107 ? 1.328 15.571 41.066 1.00 88.31 107 ALA A O 1
ATOM 876 N N . LEU A 1 108 ? -0.122 14.343 42.252 1.00 89.88 108 LEU A N 1
ATOM 877 C CA . LEU A 1 108 ? 0.334 13.058 41.702 1.00 89.88 108 LEU A CA 1
ATOM 878 C C . LEU A 1 108 ? -0.027 12.916 40.222 1.00 89.88 108 LEU A C 1
ATOM 880 O O . LEU A 1 108 ? 0.743 12.344 39.457 1.00 89.88 108 LEU A O 1
ATOM 884 N N . ILE A 1 109 ? -1.175 13.457 39.807 1.00 90.12 109 ILE A N 1
ATOM 885 C CA . ILE A 1 109 ? -1.591 13.449 38.400 1.00 90.12 109 ILE A CA 1
ATOM 886 C C . ILE A 1 109 ? -0.665 14.351 37.579 1.00 90.12 109 ILE A C 1
ATOM 888 O O . ILE A 1 109 ? -0.188 13.936 36.528 1.00 90.12 109 ILE A O 1
ATOM 892 N N . VAL A 1 110 ? -0.366 15.556 38.074 1.00 93.75 110 VAL A N 1
ATOM 893 C CA . VAL A 1 110 ? 0.563 16.486 37.410 1.00 93.75 110 VAL A CA 1
ATOM 894 C C . VAL A 1 110 ? 1.973 15.892 37.323 1.00 93.75 110 VAL A C 1
ATOM 896 O O . VAL A 1 110 ? 2.586 15.949 36.260 1.00 93.75 110 VAL A O 1
ATOM 899 N N . LEU A 1 111 ? 2.462 15.258 38.394 1.00 94.06 111 LEU A N 1
ATOM 900 C CA . LEU A 1 111 ? 3.761 14.582 38.402 1.00 94.06 111 LEU A CA 1
ATOM 901 C C . LEU A 1 111 ? 3.813 13.434 37.384 1.00 94.06 111 LEU A C 1
ATOM 903 O O . LEU A 1 111 ? 4.759 13.350 36.605 1.00 94.06 111 LEU A O 1
ATOM 907 N N . ALA A 1 112 ? 2.784 12.585 37.343 1.00 91.88 112 ALA A N 1
ATOM 908 C CA . ALA A 1 112 ? 2.703 11.495 36.373 1.00 91.88 112 ALA A CA 1
ATOM 909 C C . ALA A 1 112 ? 2.665 12.015 34.924 1.00 91.88 112 ALA A C 1
ATOM 911 O O . ALA A 1 112 ? 3.330 11.455 34.055 1.00 91.88 112 ALA A O 1
ATOM 912 N N . LEU A 1 113 ? 1.942 13.109 34.661 1.00 94.25 113 LEU A N 1
ATOM 913 C CA . LEU A 1 113 ? 1.905 13.738 33.338 1.00 94.25 113 LEU A CA 1
ATOM 914 C C . LEU A 1 113 ? 3.266 14.321 32.939 1.00 94.25 113 LEU A C 1
ATOM 916 O O . LEU A 1 113 ? 3.691 14.120 31.805 1.00 94.25 113 LEU A O 1
ATOM 920 N N . LEU A 1 114 ? 3.977 14.981 33.859 1.00 96.00 114 LEU A N 1
ATOM 921 C CA . LEU A 1 114 ? 5.324 15.498 33.598 1.00 96.00 114 LEU A CA 1
ATOM 922 C C . LEU A 1 114 ? 6.311 14.377 33.265 1.00 96.00 114 LEU A C 1
ATOM 924 O O . LEU A 1 114 ? 7.043 14.487 32.285 1.00 96.00 114 LEU A O 1
ATOM 928 N N . VAL A 1 115 ? 6.290 13.275 34.018 1.00 96.12 115 VAL A N 1
ATOM 929 C CA . VAL A 1 115 ? 7.141 12.106 33.742 1.00 96.12 115 VAL A CA 1
ATOM 930 C C . VAL A 1 115 ? 6.842 11.523 32.358 1.00 96.12 115 VAL A C 1
ATOM 932 O O . VAL A 1 115 ? 7.768 11.240 31.601 1.00 96.12 115 VAL A O 1
ATOM 935 N N . MET A 1 116 ? 5.566 11.404 31.981 1.00 93.69 116 MET A N 1
ATOM 936 C CA . MET A 1 116 ? 5.168 10.907 30.658 1.00 93.69 116 MET A CA 1
ATOM 937 C C . MET A 1 116 ? 5.609 11.834 29.518 1.00 93.69 116 MET A C 1
ATOM 939 O O . MET A 1 116 ? 6.029 11.349 28.470 1.00 93.69 116 MET A O 1
ATOM 943 N N . ILE A 1 117 ? 5.552 13.155 29.715 1.00 95.31 117 ILE A N 1
ATOM 944 C CA . ILE A 1 117 ? 6.025 14.137 28.728 1.00 95.31 117 ILE A CA 1
ATOM 945 C C . ILE A 1 117 ? 7.545 14.040 28.565 1.00 95.31 117 ILE A C 1
ATOM 947 O O . ILE A 1 117 ? 8.029 13.979 27.438 1.00 95.31 117 ILE A O 1
ATOM 951 N N . ILE A 1 118 ? 8.294 13.967 29.669 1.00 94.31 118 ILE A N 1
ATOM 952 C CA . ILE A 1 118 ? 9.759 13.844 29.644 1.00 94.31 118 ILE A CA 1
ATOM 953 C C . ILE A 1 118 ? 10.177 12.539 28.956 1.00 94.31 118 ILE A C 1
ATOM 955 O O . ILE A 1 118 ? 11.045 12.563 28.085 1.00 94.31 118 ILE A O 1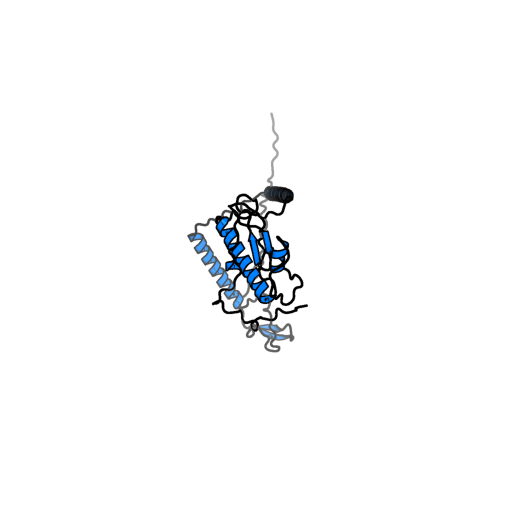
ATOM 959 N N . LEU A 1 119 ? 9.523 11.418 29.276 1.00 91.94 119 LEU A N 1
ATOM 960 C CA . LEU A 1 119 ? 9.754 10.140 28.597 1.00 91.94 119 LEU A CA 1
ATOM 961 C C . LEU A 1 119 ? 9.404 10.216 27.106 1.00 91.94 119 LEU A C 1
ATOM 963 O O . LEU A 1 119 ? 10.163 9.722 26.277 1.00 91.94 119 LEU A O 1
ATOM 967 N N . GLY A 1 120 ? 8.295 10.866 26.748 1.00 88.06 120 GLY A N 1
ATOM 968 C CA . GLY A 1 120 ? 7.902 11.068 25.353 1.00 88.06 120 GLY A CA 1
ATOM 969 C C . GLY A 1 120 ? 8.927 11.880 24.558 1.00 88.06 120 GLY A C 1
ATOM 970 O O . GLY A 1 120 ? 9.274 11.505 23.440 1.00 88.06 120 GLY A O 1
ATOM 971 N N . ILE A 1 121 ? 9.462 12.954 25.142 1.00 88.38 121 ILE A N 1
ATOM 972 C CA . ILE A 1 121 ? 10.495 13.787 24.510 1.00 88.38 121 ILE A CA 1
ATOM 973 C C . ILE A 1 121 ? 11.816 13.018 24.398 1.00 88.38 121 ILE A C 1
ATOM 975 O O . ILE A 1 121 ? 12.421 13.009 23.327 1.00 88.38 121 ILE A O 1
ATOM 979 N N . ALA A 1 122 ? 12.240 12.325 25.459 1.00 84.56 122 ALA A N 1
ATOM 980 C CA . ALA A 1 122 ? 13.466 11.528 25.455 1.00 84.56 122 ALA A CA 1
ATOM 981 C C . ALA A 1 122 ? 13.430 10.415 24.390 1.00 84.56 122 ALA A C 1
ATOM 983 O O . ALA A 1 122 ? 14.408 10.212 23.668 1.00 84.56 122 ALA A O 1
ATOM 984 N N . LEU A 1 123 ? 12.289 9.734 24.237 1.00 78.44 123 LEU A N 1
ATOM 985 C CA . LEU A 1 123 ? 12.092 8.721 23.196 1.00 78.44 123 LEU A CA 1
ATOM 986 C C . LEU A 1 123 ? 12.056 9.326 21.784 1.00 78.44 123 LEU A C 1
ATOM 988 O O . LEU A 1 123 ? 12.638 8.749 20.867 1.00 78.44 123 LEU A O 1
ATOM 992 N N . SER A 1 124 ? 11.422 10.488 21.597 1.00 75.81 124 SER A N 1
ATOM 993 C CA . SER A 1 124 ? 11.401 11.184 20.300 1.00 75.81 124 SER A CA 1
ATOM 994 C C . SER A 1 124 ? 12.789 11.644 19.861 1.00 75.81 124 SER A C 1
ATOM 996 O O . SER A 1 124 ? 13.147 11.463 18.701 1.00 75.81 124 SER A O 1
ATOM 998 N N . LEU A 1 125 ? 13.593 12.191 20.775 1.00 72.94 125 LEU A N 1
ATOM 999 C CA . LEU A 1 125 ? 14.972 12.589 20.473 1.00 72.94 125 LEU A CA 1
ATOM 1000 C C . LEU A 1 125 ? 15.873 11.373 20.224 1.00 72.94 125 LEU A C 1
ATOM 1002 O O . LEU A 1 125 ? 16.733 11.416 19.356 1.00 72.94 125 LEU A O 1
ATOM 1006 N N . SER A 1 126 ? 15.617 10.249 20.898 1.00 65.19 126 SER A N 1
ATOM 1007 C CA . SER A 1 126 ? 16.303 8.977 20.612 1.00 65.19 126 SER A CA 1
ATOM 1008 C C . SER A 1 126 ? 15.880 8.339 19.279 1.00 65.19 126 SER A C 1
ATOM 1010 O O . SER A 1 126 ? 16.427 7.310 18.896 1.00 65.19 126 SER A O 1
ATOM 1012 N N . SER A 1 127 ? 14.898 8.918 18.577 1.00 57.09 127 SER A N 1
ATOM 1013 C CA . SER A 1 127 ? 14.410 8.441 17.277 1.00 57.09 127 SER A CA 1
ATOM 1014 C C . SER A 1 127 ? 14.977 9.234 16.092 1.00 57.09 127 SER A C 1
ATOM 1016 O O . SER A 1 127 ? 14.543 9.025 14.960 1.00 57.09 127 SER A O 1
ATOM 1018 N N . SER A 1 128 ? 15.941 10.135 16.316 1.00 51.88 128 SER A N 1
ATOM 1019 C CA . SER A 1 128 ? 16.708 10.775 15.243 1.00 51.88 128 SER A CA 1
ATOM 1020 C C . SER A 1 128 ? 17.948 9.953 14.893 1.00 51.88 128 SER A C 1
ATOM 1022 O O . SER A 1 128 ? 19.075 10.428 14.987 1.00 51.88 128 SER A O 1
ATOM 1024 N N . ASP A 1 129 ? 17.740 8.708 14.493 1.00 52.91 129 ASP A N 1
ATOM 1025 C CA . ASP A 1 129 ? 18.695 8.018 13.645 1.00 52.91 129 ASP A CA 1
ATOM 1026 C C . ASP A 1 129 ? 17.896 7.150 12.674 1.00 52.91 129 ASP A C 1
ATOM 1028 O O . ASP A 1 129 ? 16.986 6.438 13.090 1.00 52.91 129 ASP A O 1
ATOM 1032 N N . SER A 1 130 ? 18.186 7.336 11.386 1.00 47.66 130 SER A N 1
ATOM 1033 C CA . SER A 1 130 ? 17.805 6.503 10.240 1.00 47.66 130 SER A CA 1
ATOM 1034 C C . SER A 1 130 ? 16.402 5.865 10.242 1.00 47.66 130 SER A C 1
ATOM 1036 O O . SER A 1 130 ? 16.064 4.965 11.002 1.00 47.66 130 SER A O 1
ATOM 1038 N N . GLY A 1 131 ? 15.577 6.271 9.270 1.00 48.16 131 GLY A N 1
ATOM 1039 C CA . GLY A 1 131 ? 14.272 5.674 8.987 1.00 48.16 131 GLY A CA 1
ATOM 1040 C C . GLY A 1 131 ? 14.329 4.168 8.702 1.00 48.16 131 GLY A C 1
ATOM 1041 O O . GLY A 1 131 ? 14.279 3.739 7.556 1.00 48.16 131 GLY A O 1
ATOM 1042 N N . GLU A 1 132 ? 14.320 3.355 9.748 1.00 51.03 132 GLU A N 1
ATOM 1043 C CA . GLU A 1 132 ? 13.984 1.944 9.700 1.00 51.03 132 GLU A CA 1
ATOM 1044 C C . GLU A 1 132 ? 12.726 1.747 10.536 1.00 51.03 132 GLU A C 1
ATOM 1046 O O . GLU A 1 132 ? 12.744 1.621 11.761 1.00 51.03 132 GLU A O 1
ATOM 1051 N N . ARG A 1 133 ? 11.576 1.719 9.848 1.00 50.34 133 ARG A N 1
ATOM 1052 C CA . ARG A 1 133 ? 10.357 1.140 10.417 1.00 50.34 133 ARG A CA 1
ATOM 1053 C C . ARG A 1 133 ? 10.757 -0.214 10.994 1.00 50.34 133 ARG A C 1
ATOM 1055 O O . ARG A 1 133 ? 11.229 -1.061 10.239 1.00 50.34 133 ARG A O 1
ATOM 1062 N N . LYS A 1 134 ? 10.580 -0.413 12.304 1.00 45.44 134 LYS A N 1
ATOM 1063 C CA . LYS A 1 134 ? 10.741 -1.718 12.954 1.00 45.44 134 LYS A CA 1
ATOM 1064 C C . LYS A 1 134 ? 9.814 -2.708 12.250 1.00 45.44 134 LYS A C 1
ATOM 1066 O O . LYS A 1 134 ? 8.619 -2.769 12.526 1.00 45.44 134 LYS A O 1
ATOM 1071 N N . VAL A 1 135 ? 10.365 -3.419 11.270 1.00 53.38 135 VAL A N 1
ATOM 1072 C CA . VAL A 1 135 ? 9.709 -4.512 10.565 1.00 53.38 135 VAL A CA 1
ATOM 1073 C C . VAL A 1 135 ? 9.496 -5.580 11.622 1.00 53.38 135 VAL A C 1
ATOM 1075 O O . VAL A 1 135 ? 10.461 -6.145 12.133 1.00 53.38 135 VAL A O 1
ATOM 1078 N N . VAL A 1 136 ? 8.234 -5.797 11.996 1.00 54.09 136 VAL A N 1
ATOM 1079 C CA . VAL A 1 136 ? 7.800 -7.004 12.704 1.00 54.09 136 VAL A CA 1
ATOM 1080 C C . VAL A 1 136 ? 8.498 -8.169 12.015 1.00 54.09 136 VAL A C 1
ATOM 1082 O O . VAL A 1 136 ? 8.331 -8.302 10.805 1.00 54.09 136 VAL A O 1
ATOM 1085 N N . ALA A 1 137 ? 9.335 -8.914 12.744 1.00 54.25 137 ALA A N 1
ATOM 1086 C CA . ALA A 1 137 ? 10.108 -10.017 12.190 1.00 54.25 137 ALA A CA 1
ATOM 1087 C C . ALA A 1 137 ? 9.151 -10.937 11.425 1.00 54.25 137 ALA A C 1
ATOM 1089 O O . ALA A 1 137 ? 8.314 -11.622 12.015 1.00 54.25 137 ALA A O 1
ATOM 1090 N N . ASP A 1 138 ? 9.211 -10.841 10.101 1.00 59.06 138 ASP A N 1
ATOM 1091 C CA . ASP A 1 138 ? 8.392 -11.623 9.202 1.00 59.06 138 ASP A CA 1
ATOM 1092 C C . ASP A 1 138 ? 8.891 -13.055 9.356 1.00 59.06 138 ASP A C 1
ATOM 1094 O O . ASP A 1 138 ? 10.014 -13.353 8.970 1.00 59.06 138 ASP A O 1
ATOM 1098 N N . LYS A 1 139 ? 8.110 -13.920 10.012 1.00 67.56 139 LYS A N 1
ATOM 1099 C CA . LYS A 1 139 ? 8.509 -15.311 10.303 1.00 67.56 139 LYS A CA 1
ATOM 1100 C C . LYS A 1 139 ? 8.624 -16.182 9.044 1.00 67.56 139 LYS A C 1
ATOM 1102 O O . LYS A 1 139 ? 8.885 -17.373 9.161 1.00 67.56 139 LYS A O 1
ATOM 1107 N N . ARG A 1 140 ? 8.350 -15.612 7.869 1.00 77.25 140 ARG A N 1
ATOM 1108 C CA . ARG A 1 140 ? 8.468 -16.277 6.575 1.00 77.25 140 ARG A CA 1
ATOM 1109 C C . ARG A 1 140 ? 9.934 -16.445 6.201 1.00 77.25 140 ARG A C 1
ATOM 1111 O O . ARG A 1 140 ? 10.768 -15.605 6.536 1.00 77.25 140 ARG A O 1
ATOM 1118 N N . ASP A 1 141 ? 10.211 -17.528 5.493 1.00 88.75 141 ASP A N 1
ATOM 1119 C CA . ASP A 1 141 ? 11.538 -17.832 4.981 1.00 88.75 141 ASP A CA 1
ATOM 1120 C C . ASP A 1 141 ? 12.021 -16.693 4.050 1.00 88.75 141 ASP A C 1
ATOM 1122 O O . ASP A 1 141 ? 11.291 -16.319 3.121 1.00 88.75 141 ASP A O 1
ATOM 1126 N N . PRO A 1 142 ? 13.218 -16.110 4.272 1.00 88.50 142 PRO A N 1
ATOM 1127 C CA . PRO A 1 142 ? 13.823 -15.144 3.359 1.00 88.50 142 PRO A CA 1
ATOM 1128 C C . PRO A 1 142 ? 13.813 -15.584 1.890 1.00 88.50 142 PRO A C 1
ATOM 1130 O O . PRO A 1 142 ? 13.564 -14.743 1.024 1.00 88.50 142 PRO A O 1
ATOM 1133 N N . TYR A 1 143 ? 13.995 -16.877 1.601 1.00 90.38 143 TYR A N 1
ATOM 1134 C CA . TYR A 1 143 ? 13.937 -17.408 0.235 1.00 90.38 143 TYR A CA 1
ATOM 1135 C C . TYR A 1 143 ? 12.538 -17.271 -0.379 1.00 90.38 143 TYR A C 1
ATOM 1137 O O . TYR A 1 143 ? 12.389 -16.801 -1.510 1.00 90.38 143 TYR A O 1
ATOM 1145 N N . GLU A 1 144 ? 11.489 -17.610 0.372 1.00 89.56 144 GLU A N 1
ATOM 1146 C CA . GLU A 1 144 ? 10.094 -17.484 -0.071 1.00 89.56 144 GLU A CA 1
ATOM 1147 C C . GLU A 1 144 ? 9.714 -16.011 -0.298 1.00 89.56 144 GLU A C 1
ATOM 1149 O O . GLU A 1 144 ? 9.064 -15.647 -1.281 1.00 89.56 144 GLU A O 1
ATOM 1154 N N . ILE A 1 145 ? 10.174 -15.124 0.589 1.00 90.38 145 ILE A N 1
ATOM 1155 C CA . ILE A 1 145 ? 9.965 -13.681 0.452 1.00 90.38 145 ILE A CA 1
ATOM 1156 C C . ILE A 1 145 ? 10.620 -13.161 -0.834 1.00 90.38 145 ILE A C 1
ATOM 1158 O O . ILE A 1 145 ? 9.997 -12.384 -1.566 1.00 90.38 145 ILE A O 1
ATOM 1162 N N . THR A 1 146 ? 11.869 -13.553 -1.091 1.00 91.94 146 THR A N 1
ATOM 1163 C CA . THR A 1 146 ? 12.646 -13.110 -2.253 1.00 91.94 146 THR A CA 1
ATOM 1164 C C . THR A 1 146 ? 12.030 -13.617 -3.553 1.00 91.94 146 THR A C 1
ATOM 1166 O O . THR A 1 146 ? 11.713 -12.808 -4.425 1.00 91.94 146 THR A O 1
ATOM 1169 N N . THR A 1 147 ? 11.759 -14.918 -3.657 1.00 90.62 147 THR A N 1
ATOM 1170 C CA . THR A 1 147 ? 11.169 -15.540 -4.857 1.00 90.62 147 THR A CA 1
ATOM 1171 C C . THR A 1 147 ? 9.800 -14.956 -5.206 1.00 90.62 147 THR A C 1
ATOM 1173 O O . THR A 1 147 ? 9.551 -14.618 -6.363 1.00 90.62 147 THR A O 1
ATOM 1176 N N . ASN A 1 148 ? 8.932 -14.730 -4.215 1.00 91.00 148 ASN A N 1
ATOM 1177 C CA . ASN A 1 148 ? 7.631 -14.095 -4.433 1.00 91.00 148 ASN A CA 1
ATOM 1178 C C . ASN A 1 148 ? 7.781 -12.654 -4.959 1.00 91.00 148 ASN A C 1
ATOM 1180 O O . ASN A 1 148 ? 7.141 -12.268 -5.938 1.00 91.00 148 ASN A O 1
ATOM 1184 N N . ARG A 1 149 ? 8.682 -11.855 -4.369 1.00 90.50 149 ARG A N 1
ATOM 1185 C CA . ARG A 1 149 ? 8.963 -10.490 -4.859 1.00 90.50 149 ARG A CA 1
ATOM 1186 C C . ARG A 1 149 ? 9.491 -10.504 -6.294 1.00 90.50 149 ARG A C 1
ATOM 1188 O O . ARG A 1 149 ? 9.029 -9.707 -7.108 1.00 90.50 149 ARG A O 1
ATOM 1195 N N . MET A 1 150 ? 10.395 -11.427 -6.617 1.00 91.50 150 MET A N 1
ATOM 1196 C CA . MET A 1 150 ? 10.918 -11.587 -7.975 1.00 91.50 150 MET A CA 1
ATOM 1197 C C . MET A 1 150 ? 9.824 -11.977 -8.970 1.00 91.50 150 MET A C 1
ATOM 1199 O O . MET A 1 150 ? 9.776 -11.407 -10.056 1.00 91.50 150 MET A O 1
ATOM 1203 N N . ALA A 1 151 ? 8.902 -12.868 -8.594 1.00 90.00 151 ALA A N 1
ATOM 1204 C CA . ALA A 1 151 ? 7.766 -13.240 -9.436 1.00 90.00 151 ALA A CA 1
ATOM 1205 C C . ALA A 1 151 ? 6.853 -12.039 -9.742 1.00 90.00 151 ALA A C 1
ATOM 1207 O O . ALA A 1 151 ? 6.440 -11.841 -10.887 1.00 90.00 151 ALA A O 1
ATOM 1208 N N . VAL A 1 152 ? 6.590 -11.185 -8.746 1.00 90.62 152 VAL A N 1
ATOM 1209 C CA . VAL A 1 152 ? 5.829 -9.938 -8.940 1.00 90.62 152 VAL A CA 1
ATOM 1210 C C . VAL A 1 152 ? 6.546 -9.002 -9.916 1.00 90.62 152 VAL A C 1
ATOM 1212 O O . VAL A 1 152 ? 5.907 -8.458 -10.820 1.00 90.62 152 VAL A O 1
ATOM 1215 N N . TYR A 1 153 ? 7.864 -8.831 -9.778 1.00 91.38 153 TYR A N 1
ATOM 1216 C CA . TYR A 1 153 ? 8.641 -7.999 -10.699 1.00 91.38 153 TYR A CA 1
ATOM 1217 C C . TYR A 1 153 ? 8.702 -8.575 -12.111 1.00 91.38 153 TYR A C 1
ATOM 1219 O O . TYR A 1 153 ? 8.514 -7.826 -13.065 1.00 91.38 153 TYR A O 1
ATOM 1227 N N . ALA A 1 154 ? 8.886 -9.886 -12.264 1.00 91.31 154 ALA A N 1
ATOM 1228 C CA . ALA A 1 154 ? 8.871 -10.543 -13.566 1.00 91.31 154 ALA A CA 1
ATOM 1229 C C . ALA A 1 154 ? 7.524 -10.342 -14.281 1.00 91.31 154 ALA A C 1
ATOM 1231 O O . ALA A 1 154 ? 7.490 -9.954 -15.451 1.00 91.31 154 ALA A O 1
ATOM 1232 N N . MET A 1 155 ? 6.408 -10.484 -13.557 1.00 90.25 155 MET A N 1
ATOM 1233 C CA . MET A 1 155 ? 5.072 -10.218 -14.094 1.00 90.25 155 MET A CA 1
ATOM 1234 C C . MET A 1 155 ? 4.890 -8.747 -14.503 1.00 90.25 155 MET A C 1
ATOM 1236 O O . MET A 1 155 ? 4.319 -8.465 -15.559 1.00 90.25 155 MET A O 1
ATOM 1240 N N . ALA A 1 156 ? 5.379 -7.806 -13.692 1.00 91.00 156 ALA A N 1
ATOM 1241 C CA . ALA A 1 156 ? 5.310 -6.378 -13.995 1.00 91.00 156 ALA A CA 1
ATOM 1242 C C . ALA A 1 156 ? 6.157 -6.009 -15.225 1.00 91.00 156 ALA A C 1
ATOM 1244 O O . ALA A 1 156 ? 5.669 -5.311 -16.112 1.00 91.00 156 ALA A O 1
ATOM 1245 N N . LEU A 1 157 ? 7.383 -6.533 -15.326 1.00 91.75 157 LEU A N 1
ATOM 1246 C CA . LEU A 1 157 ? 8.263 -6.375 -16.488 1.00 91.75 157 LEU A CA 1
ATOM 1247 C C . LEU A 1 157 ? 7.622 -6.944 -17.756 1.00 91.75 157 LEU A C 1
ATOM 1249 O O . LEU A 1 157 ? 7.678 -6.325 -18.817 1.00 91.75 157 LEU A O 1
ATOM 1253 N N . ARG A 1 158 ? 6.960 -8.099 -17.650 1.00 90.12 158 ARG A N 1
ATOM 1254 C CA . ARG A 1 158 ? 6.224 -8.705 -18.762 1.00 90.12 158 ARG A CA 1
ATOM 1255 C C . ARG A 1 158 ? 5.104 -7.794 -19.265 1.00 90.12 158 ARG A C 1
ATOM 1257 O O . ARG A 1 158 ? 4.999 -7.580 -20.468 1.00 90.12 158 ARG A O 1
ATOM 1264 N N . HIS A 1 159 ? 4.305 -7.219 -18.365 1.00 89.25 159 HIS A N 1
ATOM 1265 C CA . HIS A 1 159 ? 3.268 -6.256 -18.753 1.00 89.25 159 HIS A CA 1
ATOM 1266 C C . HIS A 1 159 ? 3.848 -4.971 -19.337 1.00 89.25 159 HIS A C 1
ATOM 1268 O O . HIS A 1 159 ? 3.320 -4.463 -20.320 1.00 89.25 159 HIS A O 1
ATOM 1274 N N . PHE A 1 160 ? 4.962 -4.490 -18.788 1.00 90.62 160 PHE A N 1
ATOM 1275 C CA . PHE A 1 160 ? 5.677 -3.351 -19.344 1.00 90.62 160 PHE A CA 1
ATOM 1276 C C . PHE A 1 160 ? 6.089 -3.608 -20.803 1.00 90.62 160 PHE A C 1
ATOM 1278 O O . PHE A 1 160 ? 5.864 -2.749 -21.655 1.00 90.62 160 PHE A O 1
ATOM 1285 N N . LYS A 1 161 ? 6.626 -4.795 -21.123 1.00 90.12 161 LYS A N 1
ATOM 1286 C CA . LYS A 1 161 ? 6.972 -5.175 -22.504 1.00 90.12 161 LYS A CA 1
ATOM 1287 C C . LYS A 1 161 ? 5.748 -5.360 -23.397 1.00 90.12 161 LYS A C 1
ATOM 1289 O O . LYS A 1 161 ? 5.795 -4.981 -24.560 1.00 90.12 161 LYS A O 1
ATOM 1294 N N . GLU A 1 162 ? 4.663 -5.933 -22.887 1.00 88.50 162 GLU A N 1
ATOM 1295 C CA . GLU A 1 162 ? 3.415 -6.105 -23.648 1.00 88.50 162 GLU A CA 1
ATOM 1296 C C . GLU A 1 162 ? 2.818 -4.760 -24.094 1.00 88.50 162 GLU A C 1
ATOM 1298 O O . GLU A 1 162 ? 2.256 -4.642 -25.189 1.00 88.50 162 GLU A O 1
ATOM 1303 N N . ASP A 1 163 ? 2.959 -3.748 -23.243 1.00 88.38 163 ASP A N 1
ATOM 1304 C CA . ASP A 1 163 ? 2.412 -2.422 -23.476 1.00 88.38 163 ASP A CA 1
ATOM 1305 C C . ASP A 1 163 ? 3.374 -1.540 -24.290 1.00 88.38 163 ASP A C 1
ATOM 1307 O O . ASP A 1 163 ? 2.957 -0.951 -25.284 1.00 88.38 163 ASP A O 1
ATOM 1311 N N . THR A 1 164 ? 4.665 -1.503 -23.943 1.00 89.06 164 THR A N 1
ATOM 1312 C CA . THR A 1 164 ? 5.663 -0.612 -24.575 1.00 89.06 164 THR A CA 1
ATOM 1313 C C . THR A 1 164 ? 6.487 -1.258 -25.697 1.00 89.06 164 THR A C 1
ATOM 1315 O O . THR A 1 164 ? 7.194 -0.562 -26.422 1.00 89.06 164 THR A O 1
ATOM 1318 N N . GLY A 1 165 ? 6.433 -2.585 -25.843 1.00 88.75 165 GLY A N 1
ATOM 1319 C CA . GLY A 1 165 ? 7.197 -3.365 -26.826 1.00 88.75 165 GLY A CA 1
ATOM 1320 C C . GLY A 1 165 ? 8.619 -3.757 -26.399 1.00 88.75 165 GLY A C 1
ATOM 1321 O O . GLY A 1 165 ? 9.229 -4.606 -27.048 1.00 88.75 165 GLY A O 1
ATOM 1322 N N . ARG A 1 166 ? 9.151 -3.198 -25.305 1.00 89.25 166 ARG A N 1
ATOM 1323 C CA . ARG A 1 166 ? 10.512 -3.466 -24.798 1.00 89.25 166 ARG A CA 1
ATOM 1324 C C . ARG A 1 166 ? 10.543 -3.527 -23.272 1.00 89.25 166 ARG A C 1
ATOM 1326 O O . ARG A 1 166 ? 9.603 -3.080 -22.631 1.00 89.25 166 ARG A O 1
ATOM 1333 N N . TYR A 1 167 ? 11.605 -4.067 -22.683 1.00 91.81 167 TYR A N 1
ATOM 1334 C CA . TYR A 1 167 ? 11.842 -3.952 -21.237 1.00 91.81 167 TYR A CA 1
ATOM 1335 C C . TYR A 1 167 ? 12.520 -2.609 -20.892 1.00 91.81 167 TYR A C 1
ATOM 1337 O O . TYR A 1 167 ? 13.052 -1.956 -21.793 1.00 91.81 167 TYR A O 1
ATOM 1345 N N . PRO A 1 168 ? 12.500 -2.166 -19.620 1.00 90.44 168 PRO A N 1
ATOM 1346 C CA . PRO A 1 168 ? 13.269 -1.002 -19.182 1.00 90.44 168 PRO A CA 1
ATOM 1347 C C . PRO A 1 168 ? 14.772 -1.155 -19.472 1.00 90.44 168 PRO A C 1
ATOM 1349 O O . PRO A 1 168 ? 15.353 -2.187 -19.155 1.00 90.44 168 PRO A O 1
ATOM 1352 N N . GLU A 1 169 ? 15.398 -0.122 -20.043 1.00 82.62 169 GLU A N 1
ATOM 1353 C CA . GLU A 1 169 ? 16.823 -0.132 -20.440 1.00 82.62 169 GLU A CA 1
ATOM 1354 C C . GLU A 1 169 ? 17.776 0.315 -19.315 1.00 82.62 169 GLU A C 1
ATOM 1356 O O . GLU A 1 169 ? 18.982 0.100 -19.399 1.00 82.62 169 GLU A O 1
ATOM 1361 N N . TYR A 1 170 ? 17.254 0.939 -18.254 1.00 79.38 170 TYR A N 1
ATOM 1362 C CA . TYR A 1 170 ? 18.062 1.390 -17.118 1.00 79.38 170 TYR A CA 1
ATOM 1363 C C . TYR A 1 170 ? 18.501 0.209 -16.238 1.00 79.38 170 TYR A C 1
ATOM 1365 O O . TYR A 1 170 ? 17.706 -0.685 -15.960 1.00 79.38 170 TYR A O 1
ATOM 1373 N N . TYR A 1 171 ? 19.742 0.238 -15.748 1.00 74.69 171 TYR A N 1
ATOM 1374 C CA . TYR A 1 171 ? 20.304 -0.787 -14.858 1.00 74.69 171 TYR A CA 1
ATOM 1375 C C . TYR A 1 171 ? 19.963 -0.534 -13.378 1.00 74.69 171 TYR A C 1
ATOM 1377 O O . TYR A 1 171 ? 19.677 0.595 -12.965 1.00 74.69 171 TYR A O 1
ATOM 1385 N N . GLY A 1 172 ? 20.025 -1.592 -12.567 1.00 74.00 172 GLY A N 1
ATOM 1386 C CA . GLY A 1 172 ? 19.835 -1.554 -11.116 1.00 74.00 172 GLY A CA 1
ATOM 1387 C C . GLY A 1 172 ? 18.442 -1.078 -10.694 1.00 74.00 172 GLY A C 1
ATOM 1388 O O . GLY A 1 172 ? 17.436 -1.360 -11.348 1.00 74.00 172 GLY A O 1
ATOM 1389 N N . ASP A 1 173 ? 18.383 -0.309 -9.604 1.00 72.56 173 ASP A N 1
ATOM 1390 C CA . ASP A 1 173 ? 17.127 0.221 -9.056 1.00 72.56 173 ASP A CA 1
ATOM 1391 C C . ASP A 1 173 ? 16.379 1.134 -10.049 1.00 72.56 173 ASP A C 1
ATOM 1393 O O . ASP A 1 173 ? 15.149 1.206 -10.028 1.00 72.56 173 ASP A O 1
ATOM 1397 N N . GLY A 1 174 ? 17.103 1.801 -10.957 1.00 73.25 174 GLY A N 1
ATOM 1398 C CA . GLY A 1 174 ? 16.524 2.695 -11.963 1.00 73.25 174 GLY A CA 1
ATOM 1399 C C . GLY A 1 174 ? 15.636 1.973 -12.982 1.00 73.25 174 GLY A C 1
ATOM 1400 O O . GLY A 1 174 ? 14.604 2.510 -13.386 1.00 73.25 174 GLY A O 1
ATOM 1401 N N . GLY A 1 175 ? 15.986 0.737 -13.353 1.00 81.81 175 GLY A N 1
ATOM 1402 C CA . GLY A 1 175 ? 15.182 -0.089 -14.261 1.00 81.81 175 GLY A CA 1
ATOM 1403 C C . GLY A 1 175 ? 13.872 -0.546 -13.636 1.00 81.81 175 GLY A C 1
ATOM 1404 O O . GLY A 1 175 ? 12.811 -0.446 -14.255 1.00 81.81 175 GLY A O 1
ATOM 1405 N N . LEU A 1 176 ? 13.919 -0.963 -12.369 1.00 87.00 176 LEU A N 1
ATOM 1406 C CA . LEU A 1 176 ? 12.718 -1.325 -11.615 1.00 87.00 176 LEU A CA 1
ATOM 1407 C C . LEU A 1 176 ? 11.825 -0.107 -11.359 1.00 87.00 176 LEU A C 1
ATOM 1409 O O . LEU A 1 176 ? 10.602 -0.235 -11.388 1.00 87.00 176 LEU A O 1
ATOM 1413 N N . GLN A 1 177 ? 12.406 1.083 -11.185 1.00 88.25 177 GLN A N 1
ATOM 1414 C CA . GLN A 1 177 ? 11.652 2.321 -10.977 1.00 88.25 177 GLN A CA 1
ATOM 1415 C C . GLN A 1 177 ? 10.726 2.670 -12.154 1.00 88.25 177 GLN A C 1
ATOM 1417 O O . GLN A 1 177 ? 9.637 3.207 -11.928 1.00 88.25 177 GLN A O 1
ATOM 1422 N N . ALA A 1 178 ? 11.092 2.293 -13.385 1.00 88.06 178 ALA A N 1
ATOM 1423 C CA . ALA A 1 178 ? 10.268 2.481 -14.586 1.00 88.06 178 ALA A CA 1
ATOM 1424 C C . ALA A 1 178 ? 8.930 1.706 -14.549 1.00 88.06 178 ALA A C 1
ATOM 1426 O O . ALA A 1 178 ? 8.009 1.992 -15.322 1.00 88.06 178 ALA A O 1
ATOM 1427 N N . LEU A 1 179 ? 8.798 0.734 -13.636 1.00 89.12 179 LEU A N 1
ATOM 1428 C CA . LEU A 1 179 ? 7.550 0.010 -13.397 1.00 89.12 179 LEU A CA 1
ATOM 1429 C C . LEU A 1 179 ? 6.527 0.831 -12.607 1.00 89.12 179 LEU A C 1
ATOM 1431 O O . LEU A 1 179 ? 5.340 0.522 -12.672 1.00 89.12 179 LEU A O 1
ATOM 1435 N N . ILE A 1 180 ? 6.963 1.842 -11.850 1.00 89.88 180 ILE A N 1
ATOM 1436 C CA . ILE A 1 180 ? 6.085 2.712 -11.052 1.00 89.88 180 ILE A CA 1
ATOM 1437 C C . ILE A 1 180 ? 5.966 4.092 -11.674 1.00 89.88 180 ILE A C 1
ATOM 1439 O O . ILE A 1 180 ? 4.867 4.632 -11.786 1.00 89.88 1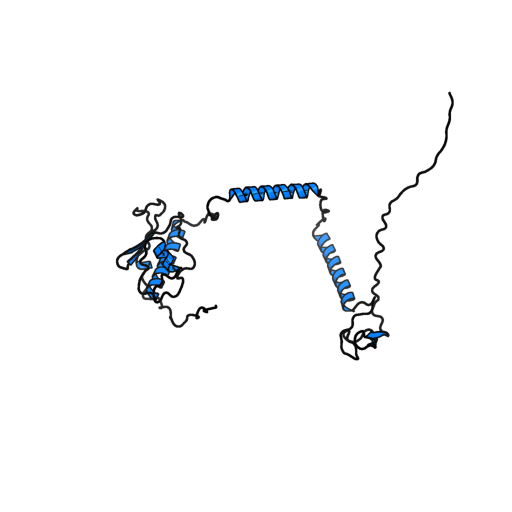80 ILE A O 1
ATOM 1443 N N . VAL A 1 181 ? 7.101 4.677 -12.041 1.00 88.25 181 VAL A N 1
ATOM 1444 C CA . VAL A 1 181 ? 7.177 6.041 -12.552 1.00 88.25 181 VAL A CA 1
ATOM 1445 C C . VAL A 1 181 ? 7.287 5.978 -14.062 1.00 88.25 181 VAL A C 1
ATOM 1447 O O . VAL A 1 181 ? 8.098 5.220 -14.586 1.00 88.25 181 VAL A O 1
ATOM 1450 N N . ASN A 1 182 ? 6.480 6.781 -14.755 1.00 86.94 182 ASN A N 1
ATOM 1451 C CA . ASN A 1 182 ? 6.520 6.854 -16.208 1.00 86.94 182 ASN A CA 1
ATOM 1452 C C . ASN A 1 182 ? 7.916 7.313 -16.680 1.00 86.94 182 ASN A C 1
ATOM 1454 O O . ASN A 1 182 ? 8.290 8.451 -16.391 1.00 86.94 182 ASN A O 1
ATOM 1458 N N . PRO A 1 183 ? 8.662 6.487 -17.435 1.00 85.12 183 PRO A N 1
ATOM 1459 C CA . PRO A 1 183 ? 9.973 6.852 -17.971 1.00 85.12 183 PRO A CA 1
ATOM 1460 C C . PRO A 1 183 ? 9.901 7.754 -19.222 1.00 85.12 183 PRO A C 1
ATOM 1462 O O . PRO A 1 183 ? 10.920 7.993 -19.859 1.00 85.12 183 PRO A O 1
ATOM 1465 N N . GLY A 1 184 ? 8.711 8.223 -19.618 1.00 85.25 184 GLY A N 1
ATOM 1466 C CA . GLY A 1 184 ? 8.505 9.020 -20.834 1.00 85.25 184 GLY A CA 1
ATOM 1467 C C . GLY A 1 184 ? 8.406 8.181 -22.113 1.00 85.25 184 GLY A C 1
ATOM 1468 O O . GLY A 1 184 ? 8.642 8.691 -23.205 1.00 85.25 184 GLY A O 1
ATOM 1469 N N . ILE A 1 185 ? 8.074 6.891 -21.992 1.00 85.06 185 ILE A N 1
ATOM 1470 C CA . ILE A 1 185 ? 8.009 5.951 -23.121 1.00 85.06 185 ILE A CA 1
ATOM 1471 C C . ILE A 1 185 ? 6.576 5.864 -23.660 1.00 85.06 185 ILE A C 1
ATOM 1473 O O . ILE A 1 185 ? 5.595 5.887 -22.913 1.00 85.06 185 ILE A O 1
ATOM 1477 N N . PHE A 1 186 ? 6.455 5.754 -24.982 1.00 84.38 186 PHE A N 1
ATOM 1478 C CA . PHE A 1 186 ? 5.177 5.594 -25.665 1.00 84.38 186 PHE A CA 1
ATOM 1479 C C . PHE A 1 186 ? 4.467 4.298 -25.238 1.00 84.38 186 PHE A C 1
ATOM 1481 O O . PHE A 1 186 ? 5.116 3.285 -24.993 1.00 84.38 186 PHE A O 1
ATOM 1488 N N . HIS A 1 187 ? 3.133 4.335 -25.148 1.00 85.69 187 HIS A N 1
ATOM 1489 C CA . HIS A 1 187 ? 2.302 3.218 -24.667 1.00 85.69 187 HIS A CA 1
ATOM 1490 C C . HIS A 1 187 ? 2.569 2.767 -23.215 1.00 85.69 187 HIS A C 1
ATOM 1492 O O . HIS A 1 187 ? 2.164 1.680 -22.814 1.00 85.69 187 HIS A O 1
ATOM 1498 N N . TRP A 1 188 ? 3.189 3.601 -22.377 1.00 90.00 188 TRP A N 1
ATOM 1499 C CA . TRP A 1 188 ? 3.205 3.349 -20.937 1.00 90.00 188 TRP A CA 1
ATOM 1500 C C . TRP A 1 188 ? 1.819 3.638 -20.342 1.00 90.00 188 TRP A C 1
ATOM 1502 O O . TRP A 1 188 ? 1.372 4.785 -20.321 1.00 90.00 188 TRP A O 1
ATOM 1512 N N . TYR A 1 189 ? 1.119 2.606 -19.866 1.00 85.12 189 TYR A N 1
ATOM 1513 C CA . TYR A 1 189 ? -0.277 2.733 -19.423 1.00 85.12 189 TYR A CA 1
ATOM 1514 C C . TYR A 1 189 ? -0.466 2.809 -17.904 1.00 85.12 189 TYR A C 1
ATOM 1516 O O . TYR A 1 189 ? -1.584 2.611 -17.420 1.00 85.12 189 TYR A O 1
ATOM 1524 N N . GLY A 1 190 ? 0.584 3.070 -17.134 1.00 83.62 190 GLY A N 1
ATOM 1525 C CA . GLY A 1 190 ? 0.477 3.233 -15.687 1.00 83.62 190 GLY A CA 1
ATOM 1526 C C . GLY A 1 190 ? 1.475 2.394 -14.897 1.00 83.62 190 GLY A C 1
ATOM 1527 O O . GLY A 1 190 ? 2.222 1.604 -15.474 1.00 83.62 190 GLY A O 1
ATOM 1528 N N . PRO A 1 191 ? 1.455 2.537 -13.562 1.00 89.94 191 PRO A N 1
ATOM 1529 C CA . PRO A 1 191 ? 2.247 1.702 -12.677 1.00 89.94 191 PRO A CA 1
ATOM 1530 C C . PRO A 1 191 ? 1.868 0.226 -12.849 1.00 89.94 191 PRO A C 1
ATOM 1532 O O . PRO A 1 191 ? 0.716 -0.161 -12.643 1.00 89.94 191 PRO A O 1
ATOM 1535 N N . TYR A 1 192 ? 2.840 -0.607 -13.208 1.00 89.12 192 TYR A N 1
ATOM 1536 C CA . TYR A 1 192 ? 2.680 -2.058 -13.347 1.00 89.12 192 TYR A CA 1
ATOM 1537 C C . TYR A 1 192 ? 2.783 -2.784 -12.001 1.00 89.12 192 TYR A C 1
ATOM 1539 O O . TYR A 1 192 ? 2.365 -3.934 -11.875 1.00 89.12 192 TYR A O 1
ATOM 1547 N N . VAL A 1 193 ? 3.317 -2.102 -10.986 1.00 88.06 193 VAL A N 1
ATOM 1548 C CA . VAL A 1 193 ? 3.406 -2.559 -9.600 1.00 88.06 193 VAL A CA 1
ATOM 1549 C C . VAL A 1 193 ? 3.002 -1.417 -8.666 1.00 88.06 193 VAL A C 1
ATOM 1551 O O . VAL A 1 193 ? 3.277 -0.252 -8.938 1.00 88.06 193 VAL A O 1
ATOM 1554 N N . SER A 1 194 ? 2.327 -1.732 -7.560 1.00 82.25 194 SER A N 1
ATOM 1555 C CA . SER A 1 194 ? 1.858 -0.721 -6.600 1.00 82.25 194 SER A CA 1
ATOM 1556 C C . SER A 1 194 ? 2.979 -0.153 -5.730 1.00 82.25 194 SER A C 1
ATOM 1558 O O . SER A 1 194 ? 2.933 0.999 -5.306 1.00 82.25 194 SER A O 1
ATOM 1560 N N . THR A 1 195 ? 3.982 -0.967 -5.405 1.00 80.31 195 THR A N 1
ATOM 1561 C CA . THR A 1 195 ? 5.122 -0.570 -4.578 1.00 80.31 195 THR A CA 1
ATOM 1562 C C . THR A 1 195 ? 6.323 -1.435 -4.926 1.00 80.31 195 THR A C 1
ATOM 1564 O O . THR A 1 195 ? 6.232 -2.661 -4.895 1.00 80.31 195 THR A O 1
ATOM 1567 N N . ILE A 1 196 ? 7.464 -0.801 -5.191 1.00 76.00 196 ILE A N 1
ATOM 1568 C CA . ILE A 1 196 ? 8.746 -1.487 -5.301 1.00 76.00 196 ILE A CA 1
ATOM 1569 C C . ILE A 1 196 ? 9.212 -1.702 -3.869 1.00 76.00 196 ILE A C 1
ATOM 1571 O O . ILE A 1 196 ? 9.603 -0.773 -3.163 1.00 76.00 196 ILE A O 1
ATOM 1575 N N . LYS A 1 197 ? 9.120 -2.946 -3.403 1.00 75.44 197 LYS A N 1
ATOM 1576 C CA . LYS A 1 197 ? 9.897 -3.371 -2.243 1.00 75.44 197 LYS A CA 1
ATOM 1577 C C . LYS A 1 197 ? 11.320 -3.555 -2.741 1.00 75.44 197 LYS A C 1
ATOM 1579 O O . LYS A 1 197 ? 11.673 -4.646 -3.178 1.00 75.44 197 LYS A O 1
ATOM 1584 N N . SER A 1 198 ? 12.106 -2.483 -2.701 1.00 68.56 198 SER A N 1
ATOM 1585 C CA . SER A 1 198 ? 13.465 -2.457 -3.260 1.00 68.56 198 SER A CA 1
ATOM 1586 C C . SER A 1 198 ? 14.339 -3.567 -2.694 1.00 68.56 198 SER A C 1
ATOM 1588 O O . SER A 1 198 ? 15.289 -3.977 -3.331 1.00 68.56 198 SER A O 1
ATOM 1590 N N . ARG A 1 199 ? 13.999 -4.058 -1.499 1.00 84.88 199 ARG A N 1
ATOM 1591 C CA . ARG A 1 199 ? 14.778 -5.025 -0.747 1.00 84.88 199 ARG A CA 1
ATOM 1592 C C . ARG A 1 199 ? 14.263 -6.459 -0.909 1.00 84.88 199 ARG A C 1
ATOM 1594 O O . ARG A 1 199 ? 13.056 -6.657 -1.038 1.00 84.88 199 ARG A O 1
ATOM 1601 N N . ASP A 1 200 ? 15.136 -7.446 -0.794 1.00 86.69 200 ASP A N 1
ATOM 1602 C CA . ASP A 1 200 ? 14.852 -8.884 -0.752 1.00 86.69 200 ASP A CA 1
ATOM 1603 C C . ASP A 1 200 ? 14.582 -9.390 0.690 1.00 86.69 200 ASP A C 1
ATOM 1605 O O . ASP A 1 200 ? 14.307 -8.593 1.602 1.00 86.69 200 ASP A O 1
ATOM 1609 N N . GLY A 1 201 ? 14.574 -10.711 0.901 1.00 86.56 201 GLY A N 1
ATOM 1610 C CA . GLY A 1 201 ? 14.424 -11.351 2.216 1.00 86.56 201 GLY A CA 1
ATOM 1611 C C . GLY A 1 201 ? 15.548 -11.022 3.210 1.00 86.56 201 GLY A C 1
ATOM 1612 O O . GLY A 1 201 ? 15.296 -10.959 4.414 1.00 86.56 201 GLY A O 1
ATOM 1613 N N . TRP A 1 202 ? 16.748 -10.699 2.717 1.00 88.38 202 TRP A N 1
ATOM 1614 C CA . TRP A 1 202 ? 17.925 -10.288 3.500 1.00 88.38 202 TRP A CA 1
ATOM 1615 C C . TRP A 1 202 ? 18.122 -8.770 3.544 1.00 88.38 202 TRP A C 1
ATOM 1617 O O . TRP A 1 202 ? 19.154 -8.271 4.002 1.00 88.38 202 TRP A O 1
ATOM 1627 N N . LYS A 1 203 ? 17.090 -8.022 3.141 1.00 85.38 203 LYS A N 1
ATOM 1628 C CA . LYS A 1 203 ? 17.043 -6.559 3.114 1.00 85.38 203 LYS A CA 1
ATOM 1629 C C . LYS A 1 203 ? 18.017 -5.918 2.105 1.00 85.38 203 LYS A C 1
ATOM 1631 O O . LYS A 1 203 ? 18.365 -4.748 2.274 1.00 85.38 203 LYS A O 1
ATOM 1636 N N . ARG A 1 204 ? 18.430 -6.638 1.061 1.00 86.25 204 ARG A N 1
ATOM 1637 C CA . ARG A 1 204 ? 19.352 -6.186 0.005 1.00 86.25 204 ARG A CA 1
ATOM 1638 C C . ARG A 1 204 ? 18.614 -5.768 -1.263 1.00 86.25 204 ARG A C 1
ATOM 1640 O O . ARG A 1 204 ? 17.547 -6.316 -1.525 1.00 86.25 204 ARG A O 1
ATOM 1647 N N . PRO A 1 205 ? 19.124 -4.779 -2.016 1.00 88.06 205 PRO A N 1
ATOM 1648 C CA . PRO A 1 205 ? 18.494 -4.358 -3.256 1.00 88.06 205 PRO A CA 1
ATOM 1649 C C . PRO A 1 205 ? 18.512 -5.473 -4.306 1.00 88.06 205 PRO A C 1
ATOM 1651 O O . PRO A 1 205 ? 19.471 -6.241 -4.377 1.00 88.06 205 PRO A O 1
ATOM 1654 N N . PHE A 1 206 ? 17.468 -5.543 -5.129 1.00 88.88 206 PHE A N 1
ATOM 1655 C CA . PHE A 1 206 ? 17.485 -6.387 -6.323 1.00 88.88 206 PHE A CA 1
ATOM 1656 C C . PHE A 1 206 ? 18.335 -5.734 -7.412 1.00 88.88 206 PHE A C 1
ATOM 1658 O O . PHE A 1 206 ? 18.219 -4.536 -7.660 1.00 88.88 206 PHE A O 1
ATOM 1665 N N . PHE A 1 207 ? 19.140 -6.530 -8.108 1.00 89.44 207 PHE A N 1
ATOM 1666 C CA . PHE A 1 207 ? 19.858 -6.073 -9.286 1.00 89.44 207 PHE A CA 1
ATOM 1667 C C . PHE A 1 207 ? 19.062 -6.421 -10.540 1.00 89.44 207 PHE A C 1
ATOM 1669 O O . PHE A 1 207 ? 18.681 -7.573 -10.755 1.00 89.44 207 PHE A O 1
ATOM 1676 N N . TYR A 1 208 ? 18.787 -5.408 -11.352 1.00 90.62 208 TYR A N 1
ATOM 1677 C CA . TYR A 1 208 ? 18.114 -5.554 -12.632 1.00 90.62 208 TYR A CA 1
ATOM 1678 C C . TYR A 1 208 ? 19.062 -5.166 -13.760 1.00 90.62 208 TYR A C 1
ATOM 1680 O O . TYR A 1 208 ? 19.705 -4.118 -13.722 1.00 90.62 208 TYR A O 1
ATOM 1688 N N . GLU A 1 209 ? 19.104 -6.002 -14.782 1.00 89.75 209 GLU A N 1
ATOM 1689 C CA . GLU A 1 209 ? 19.884 -5.794 -15.988 1.00 89.75 209 GLU A CA 1
ATOM 1690 C C . GLU A 1 209 ? 19.054 -6.207 -17.201 1.00 89.75 209 GLU A C 1
ATOM 1692 O O . GLU A 1 209 ? 18.152 -7.037 -17.109 1.00 89.75 209 GLU A O 1
ATOM 1697 N N . THR A 1 210 ? 19.323 -5.610 -18.357 1.00 88.38 210 THR A N 1
ATOM 1698 C CA . THR A 1 210 ? 18.773 -6.080 -19.628 1.00 88.38 210 THR A CA 1
ATOM 1699 C C . THR A 1 210 ? 19.898 -6.217 -20.630 1.00 88.38 210 THR A C 1
ATOM 1701 O O . THR A 1 210 ? 20.559 -5.238 -20.963 1.00 88.38 210 THR A O 1
ATOM 1704 N N . THR A 1 211 ? 20.084 -7.427 -21.147 1.00 86.56 211 THR A N 1
ATOM 1705 C CA . THR A 1 211 ? 21.111 -7.739 -22.143 1.00 86.56 211 THR A CA 1
ATOM 1706 C C . THR A 1 211 ? 20.414 -8.213 -23.410 1.00 86.56 211 THR A C 1
ATOM 1708 O O . THR A 1 211 ? 19.633 -9.160 -23.370 1.00 86.56 211 THR A O 1
ATOM 1711 N N . ASN A 1 212 ? 20.649 -7.548 -24.546 1.00 84.31 212 ASN A N 1
ATOM 1712 C CA . ASN A 1 212 ? 20.040 -7.898 -25.841 1.00 84.31 212 ASN A CA 1
ATOM 1713 C C . ASN A 1 212 ? 18.497 -8.007 -25.814 1.00 84.31 212 ASN A C 1
ATOM 1715 O O . ASN A 1 212 ? 17.906 -8.817 -26.524 1.00 84.31 212 ASN A O 1
ATOM 1719 N N . GLY A 1 213 ? 17.829 -7.206 -24.977 1.00 83.12 213 GLY A N 1
ATOM 1720 C CA . GLY A 1 213 ? 16.370 -7.242 -24.824 1.00 83.12 213 GLY A CA 1
ATOM 1721 C C . GLY A 1 213 ? 15.837 -8.397 -23.967 1.00 83.12 213 GLY A C 1
ATOM 1722 O O . GLY A 1 213 ? 14.618 -8.566 -23.880 1.00 83.12 213 GLY A O 1
ATOM 1723 N N . VAL A 1 214 ? 16.721 -9.159 -23.316 1.00 85.81 214 VAL A N 1
ATOM 1724 C CA . VAL A 1 214 ? 16.380 -10.175 -22.314 1.00 85.81 214 VAL A CA 1
ATOM 1725 C C . VAL A 1 214 ? 16.610 -9.583 -20.919 1.00 85.81 214 VAL A C 1
ATOM 1727 O O . VAL A 1 214 ? 17.722 -9.134 -20.627 1.00 85.81 214 VAL A O 1
ATOM 1730 N N . PRO A 1 215 ? 15.579 -9.523 -20.059 1.00 90.75 215 PRO A N 1
ATOM 1731 C CA . PRO A 1 215 ? 15.701 -8.982 -18.718 1.00 90.75 215 PRO A CA 1
ATOM 1732 C C . PRO A 1 215 ? 16.301 -10.039 -17.789 1.00 90.75 215 PRO A C 1
ATOM 1734 O O . PRO A 1 215 ? 15.982 -11.224 -17.877 1.00 90.75 215 PRO A O 1
ATOM 1737 N N . ARG A 1 216 ? 17.130 -9.594 -16.852 1.00 91.19 216 ARG A N 1
ATOM 1738 C CA . ARG A 1 216 ? 17.732 -10.419 -15.811 1.00 91.19 216 ARG A CA 1
ATOM 1739 C C . ARG A 1 216 ? 17.512 -9.745 -14.464 1.00 91.19 216 ARG A C 1
ATOM 1741 O O . ARG A 1 216 ? 17.884 -8.592 -14.267 1.00 91.19 216 ARG A O 1
ATOM 1748 N N . LEU A 1 217 ? 16.876 -10.463 -13.544 1.00 91.44 217 LEU A N 1
ATOM 1749 C CA . LEU A 1 217 ? 16.645 -10.020 -12.170 1.00 91.44 217 LEU A CA 1
ATOM 1750 C C . LEU A 1 217 ? 17.398 -10.946 -11.217 1.00 91.44 217 LEU A C 1
ATOM 1752 O O . LEU A 1 217 ? 17.190 -12.160 -11.259 1.00 91.44 217 LEU A O 1
ATOM 1756 N N . ILE A 1 218 ? 18.242 -10.360 -10.371 1.00 91.94 218 ILE A N 1
ATOM 1757 C CA . ILE A 1 218 ? 19.178 -11.065 -9.491 1.00 91.94 218 ILE A CA 1
ATOM 1758 C C . ILE A 1 218 ? 19.018 -10.546 -8.056 1.00 91.94 218 ILE A C 1
ATOM 1760 O O . ILE A 1 218 ? 18.847 -9.345 -7.830 1.00 91.94 218 ILE A O 1
ATOM 1764 N N . SER A 1 219 ? 19.079 -11.446 -7.081 1.00 92.62 219 SER A N 1
ATOM 1765 C CA . SER A 1 219 ? 19.240 -11.137 -5.657 1.00 92.62 219 SER A CA 1
ATOM 1766 C C . SER A 1 219 ? 20.517 -11.801 -5.156 1.00 92.62 219 SER A C 1
ATOM 1768 O O . SER A 1 219 ? 20.689 -12.994 -5.378 1.00 92.62 219 SER A O 1
ATOM 1770 N N . ALA A 1 220 ? 21.343 -11.026 -4.445 1.00 89.88 220 ALA A N 1
ATOM 1771 C CA . ALA A 1 220 ? 22.629 -11.431 -3.862 1.00 89.88 220 ALA A CA 1
ATOM 1772 C C . ALA A 1 220 ? 22.521 -12.453 -2.711 1.00 89.88 220 ALA A C 1
ATOM 1774 O O . ALA A 1 220 ? 23.463 -12.627 -1.950 1.00 89.88 220 ALA A O 1
ATOM 1775 N N . GLY A 1 221 ? 21.330 -13.010 -2.476 1.00 88.50 221 GLY A N 1
ATOM 1776 C CA . GLY A 1 221 ? 21.136 -14.057 -1.484 1.00 88.50 221 GLY A CA 1
ATOM 1777 C C . GLY A 1 221 ? 21.562 -13.698 -0.046 1.00 88.50 221 GLY A C 1
ATOM 1778 O O . GLY A 1 221 ? 21.593 -12.526 0.363 1.00 88.50 221 GLY A O 1
ATOM 1779 N N . PRO A 1 222 ? 21.825 -14.728 0.776 1.00 88.69 222 PRO A N 1
ATOM 1780 C CA . PRO A 1 222 ? 22.340 -14.573 2.132 1.00 88.69 222 PRO A CA 1
ATOM 1781 C C . PRO A 1 222 ? 23.739 -13.953 2.222 1.00 88.69 222 PRO A C 1
ATOM 1783 O O . PRO A 1 222 ? 24.004 -13.241 3.202 1.00 88.69 222 PRO A O 1
ATOM 1786 N N . ASP A 1 223 ? 24.634 -14.248 1.271 1.00 86.94 223 ASP A N 1
ATOM 1787 C CA . ASP A 1 223 ? 26.054 -13.886 1.352 1.00 86.94 223 ASP A CA 1
ATOM 1788 C C . ASP A 1 223 ? 26.333 -12.410 1.011 1.00 86.94 223 ASP A C 1
ATOM 1790 O O . ASP A 1 223 ? 27.326 -11.840 1.478 1.00 86.94 223 ASP A O 1
ATOM 1794 N N . ARG A 1 224 ? 25.364 -11.756 0.350 1.00 86.19 224 ARG A N 1
ATOM 1795 C CA . ARG A 1 224 ? 25.327 -10.328 -0.012 1.00 86.19 224 ARG A CA 1
ATOM 1796 C C . ARG A 1 224 ? 26.262 -9.949 -1.155 1.00 86.19 224 ARG A C 1
ATOM 1798 O O . ARG A 1 224 ? 26.402 -8.747 -1.410 1.00 86.19 224 ARG A O 1
ATOM 1805 N N . ASN A 1 225 ? 26.877 -10.913 -1.818 1.00 87.62 225 ASN A N 1
ATOM 1806 C CA . ASN A 1 225 ? 27.738 -10.687 -2.962 1.00 87.62 225 ASN A CA 1
ATOM 1807 C C . ASN A 1 225 ? 27.004 -11.118 -4.231 1.00 87.62 225 ASN A C 1
ATOM 1809 O O . ASN A 1 225 ? 26.226 -12.052 -4.221 1.00 87.62 225 ASN A O 1
ATOM 1813 N N . PHE A 1 226 ? 27.220 -10.390 -5.324 1.00 85.62 226 PHE A N 1
ATOM 1814 C CA . PHE A 1 226 ? 26.708 -10.802 -6.629 1.00 85.62 226 PHE A CA 1
ATOM 1815 C C . PHE A 1 226 ? 27.768 -11.638 -7.351 1.00 85.62 226 PHE A C 1
ATOM 1817 O O . PHE A 1 226 ? 28.967 -11.372 -7.227 1.00 85.62 226 PHE A O 1
ATOM 1824 N N . ASN A 1 227 ? 27.311 -12.543 -8.207 1.00 85.31 227 ASN A N 1
ATOM 1825 C CA . ASN A 1 227 ? 28.069 -13.557 -8.943 1.00 85.31 227 ASN A CA 1
ATOM 1826 C C . ASN A 1 227 ? 28.609 -14.699 -8.073 1.00 85.31 227 ASN A C 1
ATOM 1828 O O . ASN A 1 227 ? 29.725 -15.178 -8.290 1.00 85.31 227 ASN A O 1
ATOM 1832 N N . THR A 1 228 ? 27.809 -15.140 -7.112 1.00 89.25 228 THR A N 1
ATOM 1833 C CA . THR A 1 228 ? 28.087 -16.276 -6.225 1.00 89.25 228 THR A CA 1
ATOM 1834 C C . THR A 1 228 ? 27.061 -17.393 -6.442 1.00 89.25 228 THR A C 1
ATOM 1836 O O . THR A 1 228 ? 26.075 -17.230 -7.159 1.00 89.25 228 THR A O 1
ATOM 1839 N N . GLU A 1 229 ? 27.313 -18.585 -5.894 1.00 88.06 229 GLU A N 1
ATOM 1840 C CA . GLU A 1 229 ? 26.439 -19.755 -6.102 1.00 88.06 229 GLU A CA 1
ATOM 1841 C C . GLU A 1 229 ? 25.068 -19.626 -5.413 1.00 88.06 229 GLU A C 1
ATOM 1843 O O . GLU A 1 229 ? 24.128 -20.334 -5.772 1.00 88.06 229 GLU A O 1
ATOM 1848 N N . ASP A 1 230 ? 24.943 -18.739 -4.425 1.00 86.31 230 ASP A N 1
ATOM 1849 C CA . ASP A 1 230 ? 23.715 -18.479 -3.673 1.00 86.31 230 ASP A CA 1
ATOM 1850 C C . ASP A 1 230 ? 22.838 -17.373 -4.280 1.00 86.31 230 ASP A C 1
ATOM 1852 O O . ASP A 1 230 ? 21.744 -17.107 -3.764 1.00 86.31 230 ASP A O 1
ATOM 1856 N N . ASP A 1 231 ? 23.276 -16.774 -5.392 1.00 89.88 231 ASP A N 1
ATOM 1857 C CA . ASP A 1 231 ? 22.491 -15.811 -6.151 1.00 89.88 231 ASP A CA 1
ATOM 1858 C C . ASP A 1 231 ? 21.168 -16.420 -6.617 1.00 89.88 231 ASP A C 1
ATOM 1860 O O . ASP A 1 231 ? 21.103 -17.432 -7.322 1.00 89.88 231 ASP A O 1
ATOM 1864 N N . ILE A 1 232 ? 20.078 -15.727 -6.304 1.00 91.56 232 ILE A N 1
ATOM 1865 C CA . ILE A 1 232 ? 18.754 -16.104 -6.782 1.00 91.56 232 ILE A CA 1
ATOM 1866 C C . ILE A 1 232 ? 18.486 -15.322 -8.060 1.00 91.56 232 ILE A C 1
ATOM 1868 O O . ILE A 1 232 ? 18.326 -14.098 -8.038 1.00 91.56 232 ILE A O 1
ATOM 1872 N N . ILE A 1 233 ? 18.412 -16.041 -9.178 1.00 92.12 233 ILE A N 1
ATOM 1873 C CA . ILE A 1 233 ? 18.115 -15.488 -10.501 1.00 92.12 233 ILE A CA 1
ATOM 1874 C C . ILE A 1 233 ? 16.695 -15.898 -10.891 1.00 92.12 233 ILE A C 1
ATOM 1876 O O . ILE A 1 233 ? 16.316 -17.065 -10.781 1.00 92.12 233 ILE A O 1
ATOM 1880 N N . ALA A 1 234 ? 15.889 -14.942 -11.354 1.00 90.50 234 ALA A N 1
ATOM 1881 C CA . ALA A 1 234 ? 14.564 -15.266 -11.872 1.00 90.50 234 ALA A CA 1
ATOM 1882 C C . ALA A 1 234 ? 14.695 -16.088 -13.169 1.00 90.50 234 ALA A C 1
ATOM 1884 O O . ALA A 1 234 ? 15.478 -15.715 -14.047 1.00 90.50 234 ALA A O 1
ATOM 1885 N N . PRO A 1 235 ? 13.931 -17.186 -13.321 1.00 88.75 235 PRO A N 1
ATOM 1886 C CA . PRO A 1 235 ? 14.019 -18.020 -14.510 1.00 88.75 235 PRO A CA 1
ATOM 1887 C C . PRO A 1 235 ? 13.527 -17.249 -15.736 1.00 88.75 235 PRO A C 1
ATOM 1889 O O . PRO A 1 235 ? 12.572 -16.478 -15.654 1.00 88.75 235 PRO A O 1
ATOM 1892 N N . GLU A 1 236 ? 14.132 -17.501 -16.896 1.00 85.56 236 GLU A N 1
ATOM 1893 C CA . GLU A 1 236 ? 13.789 -16.797 -18.139 1.00 85.56 236 GLU A CA 1
ATOM 1894 C C . GLU A 1 236 ? 12.311 -16.983 -18.539 1.00 85.56 236 GLU A C 1
ATOM 1896 O O . GLU A 1 236 ? 11.654 -16.071 -19.051 1.00 85.56 236 GLU A O 1
ATOM 1901 N N . SER A 1 237 ? 11.738 -18.143 -18.205 1.00 85.81 237 SER A N 1
ATOM 1902 C CA . SER A 1 237 ? 10.318 -18.442 -18.404 1.00 85.81 237 SER A CA 1
ATOM 1903 C C . SER A 1 237 ? 9.387 -17.481 -17.658 1.00 85.81 237 SER A C 1
ATOM 1905 O O . SER A 1 237 ? 8.289 -17.217 -18.143 1.00 85.81 237 SER A O 1
ATOM 1907 N N . ALA A 1 238 ? 9.821 -16.883 -16.541 1.00 85.81 238 ALA A N 1
ATOM 1908 C CA . ALA A 1 238 ? 9.019 -15.917 -15.788 1.00 85.81 238 ALA A CA 1
ATOM 1909 C C . ALA A 1 238 ? 8.739 -14.627 -16.578 1.00 85.81 238 ALA A C 1
ATOM 1911 O O . ALA A 1 238 ? 7.769 -13.921 -16.293 1.00 85.81 238 ALA A O 1
ATOM 1912 N N . TYR A 1 239 ? 9.567 -14.320 -17.579 1.00 85.56 239 TYR A N 1
ATOM 1913 C CA . TYR A 1 239 ? 9.409 -13.145 -18.437 1.00 85.56 239 TYR A CA 1
ATOM 1914 C C . TYR A 1 239 ? 8.612 -13.429 -19.707 1.00 85.56 239 TYR A C 1
ATOM 1916 O O . TYR A 1 239 ? 8.157 -12.492 -20.372 1.00 85.56 239 TYR A O 1
ATOM 1924 N N . THR A 1 240 ? 8.428 -14.706 -20.037 1.00 81.06 240 THR A N 1
ATOM 1925 C CA . THR A 1 240 ? 7.721 -15.141 -21.237 1.00 81.06 240 THR A CA 1
ATOM 1926 C C . THR A 1 240 ? 6.215 -15.205 -20.962 1.00 81.06 240 THR A C 1
ATOM 1928 O O . THR A 1 240 ? 5.756 -15.466 -19.847 1.00 81.06 240 THR A O 1
ATOM 1931 N N . ILE A 1 241 ? 5.408 -14.868 -21.969 1.00 70.56 241 ILE A N 1
ATOM 1932 C CA . ILE A 1 241 ? 3.953 -15.021 -21.893 1.00 70.56 241 ILE A CA 1
ATOM 1933 C C . ILE A 1 241 ? 3.654 -16.482 -22.206 1.00 70.56 241 ILE A C 1
ATOM 1935 O O . ILE A 1 241 ? 4.040 -16.966 -23.268 1.00 70.56 241 ILE A O 1
ATOM 1939 N N . ASP A 1 242 ? 2.987 -17.166 -21.280 1.00 71.88 242 ASP A N 1
ATOM 1940 C CA . ASP A 1 242 ? 2.461 -18.501 -21.542 1.00 71.88 242 ASP A CA 1
ATOM 1941 C C . ASP A 1 242 ? 1.501 -18.424 -22.747 1.00 71.88 242 ASP A C 1
ATOM 1943 O O . ASP A 1 242 ? 0.651 -17.525 -22.763 1.00 71.88 242 ASP A O 1
ATOM 1947 N N . PRO A 1 243 ? 1.639 -19.283 -23.773 1.00 69.56 243 PRO A N 1
ATOM 1948 C CA . PRO A 1 243 ? 0.784 -19.254 -24.960 1.00 69.56 243 PRO A CA 1
ATOM 1949 C C . PRO A 1 243 ? -0.719 -19.312 -24.643 1.00 69.56 243 PRO A C 1
ATOM 1951 O O . PRO A 1 243 ? -1.505 -18.729 -25.393 1.00 69.56 243 PRO A O 1
ATOM 1954 N N . ASP A 1 244 ? -1.112 -19.912 -23.516 1.00 69.75 244 ASP A N 1
ATOM 1955 C CA . ASP A 1 244 ? -2.514 -20.018 -23.094 1.00 69.75 244 ASP A CA 1
ATOM 1956 C C . ASP A 1 244 ? -3.023 -18.772 -22.343 1.00 69.75 244 ASP A C 1
ATOM 1958 O O . ASP A 1 244 ? -4.206 -18.660 -21.999 1.00 69.75 244 ASP A O 1
ATOM 1962 N N . PHE A 1 245 ? -2.157 -17.787 -22.089 1.00 67.19 245 PHE A N 1
ATOM 1963 C CA . PHE A 1 245 ? -2.544 -16.558 -21.409 1.00 67.19 245 PHE A CA 1
ATOM 1964 C C . PHE A 1 245 ? -3.439 -15.692 -22.306 1.00 67.19 245 PHE A C 1
ATOM 1966 O O . PHE A 1 245 ? -2.996 -15.078 -23.281 1.00 67.19 245 PHE A O 1
ATOM 1973 N N . ILE A 1 246 ? -4.720 -15.589 -21.935 1.00 69.81 246 ILE A N 1
ATOM 1974 C CA . ILE A 1 246 ? -5.699 -14.724 -22.603 1.00 69.81 246 ILE A CA 1
ATOM 1975 C C . ILE A 1 246 ? -5.187 -13.279 -22.580 1.00 69.81 246 ILE A C 1
ATOM 1977 O O . ILE A 1 246 ? -5.165 -12.624 -21.532 1.00 69.81 246 ILE A O 1
ATOM 1981 N N . LYS A 1 247 ? -4.804 -12.768 -23.757 1.00 65.94 247 LYS A N 1
ATOM 1982 C CA . LYS A 1 247 ? -4.332 -11.389 -23.923 1.00 65.94 247 LYS A CA 1
ATOM 1983 C C . LYS A 1 247 ? -5.350 -10.415 -23.343 1.00 65.94 247 LYS A C 1
ATOM 1985 O O . LYS A 1 247 ? -6.554 -10.497 -23.606 1.00 65.94 247 LYS A O 1
ATOM 1990 N N . ARG A 1 248 ? -4.860 -9.467 -22.547 1.00 63.81 248 ARG A N 1
ATOM 1991 C CA . ARG A 1 248 ? -5.704 -8.495 -21.854 1.00 63.81 248 ARG A CA 1
ATOM 1992 C C . ARG A 1 248 ? -6.441 -7.652 -22.905 1.00 63.81 248 ARG A C 1
ATOM 1994 O O . ARG A 1 248 ? -5.814 -7.007 -23.741 1.00 63.81 248 ARG A O 1
ATOM 2001 N N . ASN A 1 249 ? -7.777 -7.652 -22.887 1.00 65.81 249 ASN A N 1
ATOM 2002 C CA . ASN A 1 249 ? -8.559 -6.870 -23.848 1.00 65.81 249 ASN A CA 1
ATOM 2003 C C . ASN A 1 249 ? -8.374 -5.367 -23.573 1.00 65.81 249 ASN A C 1
ATOM 2005 O O . ASN A 1 249 ? -8.934 -4.826 -22.614 1.00 65.81 249 ASN A O 1
ATOM 2009 N N . LYS A 1 250 ? -7.586 -4.701 -24.427 1.00 62.28 250 LYS A N 1
ATOM 2010 C CA . LYS A 1 250 ? -7.204 -3.286 -24.290 1.00 62.28 250 LYS A CA 1
ATOM 2011 C C . LYS A 1 250 ? -8.409 -2.327 -24.306 1.00 62.28 250 LYS A C 1
ATOM 2013 O O . LYS A 1 250 ? -8.296 -1.220 -23.793 1.00 62.28 250 LYS A O 1
ATOM 2018 N N . ALA A 1 251 ? -9.577 -2.761 -24.792 1.00 62.44 251 ALA A N 1
ATOM 2019 C CA . ALA A 1 251 ? -10.792 -1.945 -24.866 1.00 62.44 251 ALA A CA 1
ATOM 2020 C C . ALA A 1 251 ? -11.552 -1.777 -23.530 1.00 62.44 251 ALA A C 1
ATOM 2022 O O . ALA A 1 251 ? -12.495 -0.995 -23.466 1.00 62.44 251 ALA A O 1
ATOM 2023 N N . ARG A 1 252 ? -11.191 -2.503 -22.457 1.00 54.41 252 ARG A N 1
ATOM 2024 C CA . ARG A 1 252 ? -11.949 -2.520 -21.183 1.00 54.41 252 ARG A CA 1
ATOM 2025 C C . ARG A 1 252 ? -11.386 -1.637 -20.059 1.00 54.41 252 ARG A C 1
ATOM 2027 O O . ARG A 1 252 ? -11.734 -1.871 -18.901 1.00 54.41 252 ARG A O 1
ATOM 2034 N N . ARG A 1 253 ? -10.520 -0.649 -20.322 1.00 58.28 253 ARG A N 1
ATOM 2035 C CA . ARG A 1 253 ? -10.039 0.218 -19.226 1.00 58.28 253 ARG A CA 1
ATOM 2036 C C . ARG A 1 253 ? -10.975 1.397 -18.946 1.00 58.28 253 ARG A C 1
ATOM 2038 O O . ARG A 1 253 ? -11.341 2.103 -19.883 1.00 58.28 253 ARG A O 1
ATOM 2045 N N . PRO A 1 254 ? -11.294 1.662 -17.663 1.00 45.75 254 PRO A N 1
ATOM 2046 C CA . PRO A 1 254 ? -11.872 2.934 -17.271 1.00 45.75 254 PRO A CA 1
AT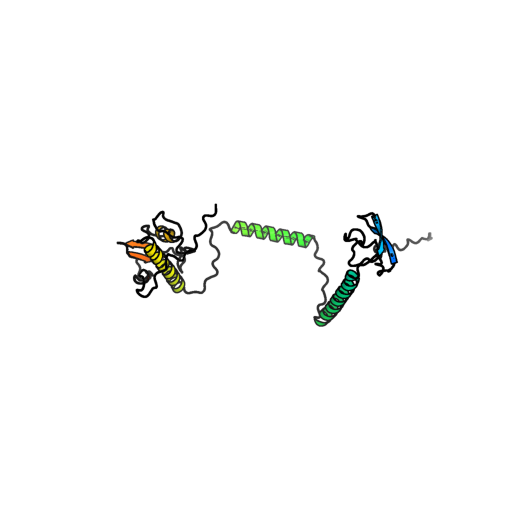OM 2047 C C . PRO A 1 254 ? -10.827 4.012 -17.549 1.00 45.75 254 PRO A C 1
ATOM 2049 O O . PRO A 1 254 ? -9.678 3.905 -17.116 1.00 45.75 254 PRO A O 1
ATOM 2052 N N . THR A 1 255 ? -11.219 5.036 -18.299 1.00 51.56 255 THR A N 1
ATOM 2053 C CA . THR A 1 255 ? -10.457 6.273 -18.440 1.00 51.56 255 THR A CA 1
ATOM 2054 C C . THR A 1 255 ? -10.211 6.814 -17.035 1.00 51.56 255 THR A C 1
ATOM 2056 O O . THR A 1 255 ? -11.130 7.334 -16.402 1.00 51.56 255 THR A O 1
ATOM 2059 N N . SER A 1 256 ? -9.004 6.630 -16.499 1.00 52.84 256 SER A N 1
ATOM 2060 C CA . SER A 1 256 ? -8.596 7.295 -15.267 1.00 52.84 256 SER A CA 1
ATOM 2061 C C . SER A 1 256 ? -8.747 8.789 -15.514 1.00 52.84 256 SER A C 1
ATOM 2063 O O . SER A 1 256 ? -8.071 9.339 -16.384 1.00 52.84 256 SER A O 1
ATOM 2065 N N . GLY A 1 257 ? -9.705 9.400 -14.819 1.00 46.75 257 GLY A N 1
ATOM 2066 C CA . GLY A 1 257 ? -10.049 10.799 -14.980 1.00 46.75 257 GLY A CA 1
ATOM 2067 C C . GLY A 1 257 ? -8.810 11.675 -14.872 1.00 46.75 257 GLY A C 1
ATOM 2068 O O . GLY A 1 257 ? -8.151 11.708 -13.834 1.00 46.75 257 GLY A O 1
ATOM 2069 N N . GLN A 1 258 ? -8.535 12.416 -15.943 1.00 45.59 258 GLN A N 1
ATOM 2070 C CA . GLN A 1 258 ? -7.863 13.703 -15.852 1.00 45.59 258 GLN A CA 1
ATOM 2071 C C . GLN A 1 258 ? -8.771 14.624 -15.029 1.00 45.59 258 GLN A C 1
ATOM 2073 O O . GLN A 1 258 ? -9.658 15.296 -15.549 1.00 45.59 258 GLN A O 1
ATOM 2078 N N . GLY A 1 259 ? -8.609 14.569 -13.711 1.00 45.62 259 GLY A N 1
ATOM 2079 C CA . GLY A 1 259 ? -9.228 15.483 -12.768 1.00 45.62 259 GLY A CA 1
ATOM 2080 C C . GLY A 1 259 ? -8.199 16.501 -12.303 1.00 45.62 259 GLY A C 1
ATOM 2081 O O . GLY A 1 259 ? -7.455 16.183 -11.387 1.00 45.62 259 GLY A O 1
ATOM 2082 N N . ARG A 1 260 ? -8.226 17.666 -12.966 1.00 37.00 260 ARG A N 1
ATOM 2083 C CA . ARG A 1 260 ? -7.762 19.014 -12.569 1.00 37.00 260 ARG A CA 1
ATOM 2084 C C . ARG A 1 260 ? -6.392 19.174 -11.914 1.00 37.00 260 ARG A C 1
ATOM 2086 O O . ARG A 1 260 ? -6.237 18.802 -10.735 1.00 37.00 260 ARG A O 1
#

pLDDT: mean 75.88, std 16.87, range [33.44, 96.12]

Foldseek 3Di:
DDDDDDDDDDDDDPPPPPPPDPPPPLQQDEFDWADWDAAPPPRDIDTPPDPVCADPPPRDRGDDDRSHDDPVVVVVVVVVVVVVVVVVVVCVVVVDPPDPDPPDPVVVVVVVVVVVVVVVVVVVVVPPDDDDDPPPPPPDDLVVQQLVLVLLLLQLQLVVCVQQVAQQADWFPVSSVCLADPPVGPRPPHRSDPDNPQQGSCGAGWTWHADPRQIKIWDPAPVRDPPDPRIDIDDSVSNDDDPPDDPDDPPPDDPPDPDD

Radius of gyration: 41.15 Å; chains: 1; bounding box: 87×56×127 Å